Protein AF-A0A0A1WS23-F1 (afdb_monomer_lite)

pLDDT: mean 89.17, std 8.95, range [46.03, 98.56]

Radius of gyration: 32.03 Å; chains: 1; bounding box: 92×45×95 Å

Structure (mmCIF, N/CA/C/O backbone):
data_AF-A0A0A1WS23-F1
#
_entry.id   AF-A0A0A1WS23-F1
#
loop_
_atom_site.group_PDB
_atom_site.id
_atom_site.type_symbol
_atom_site.label_atom_id
_atom_site.label_alt_id
_atom_site.label_comp_id
_atom_site.label_asym_id
_atom_site.label_entity_id
_atom_site.label_seq_id
_atom_site.pdbx_PDB_ins_code
_atom_site.Cartn_x
_atom_site.Cartn_y
_atom_site.Cartn_z
_atom_site.occupancy
_atom_site.B_iso_or_equiv
_atom_site.auth_seq_id
_atom_site.auth_comp_id
_atom_site.auth_asym_id
_atom_site.auth_atom_id
_atom_site.pdbx_PDB_model_num
ATOM 1 N N . GLU A 1 1 ? -70.114 -6.225 76.661 1.00 61.94 1 GLU A N 1
ATOM 2 C CA . GLU A 1 1 ? -70.495 -6.032 75.243 1.00 61.94 1 GLU A CA 1
ATOM 3 C C . GLU A 1 1 ? -69.512 -5.150 74.476 1.00 61.94 1 GLU A C 1
ATOM 5 O O . GLU A 1 1 ? -68.940 -5.655 73.524 1.00 61.94 1 GLU A O 1
ATOM 10 N N . ALA A 1 2 ? -69.201 -3.923 74.918 1.00 67.25 2 ALA A N 1
ATOM 11 C CA . ALA A 1 2 ? -68.289 -2.999 74.213 1.00 67.25 2 ALA A CA 1
ATOM 12 C C . ALA A 1 2 ? -66.934 -3.599 73.757 1.00 67.25 2 ALA A C 1
ATOM 14 O O . ALA A 1 2 ? -66.541 -3.427 72.607 1.00 67.25 2 ALA A O 1
ATOM 15 N N . LYS A 1 3 ? -66.266 -4.377 74.621 1.00 71.62 3 LYS A N 1
ATOM 16 C CA . LYS A 1 3 ? -64.951 -4.989 74.340 1.00 71.62 3 LYS A CA 1
ATOM 17 C C . LYS A 1 3 ? -64.982 -6.020 73.197 1.00 71.62 3 LYS A C 1
ATOM 19 O O . LYS A 1 3 ? -64.049 -6.105 72.411 1.00 71.62 3 LYS A O 1
ATOM 24 N N . ALA A 1 4 ? -66.079 -6.772 73.077 1.00 73.81 4 ALA A N 1
ATOM 25 C CA . ALA A 1 4 ? -66.261 -7.762 72.013 1.00 73.81 4 ALA A CA 1
ATOM 26 C C . ALA A 1 4 ? -66.583 -7.100 70.661 1.00 73.81 4 ALA A C 1
ATOM 28 O O . ALA A 1 4 ? -66.239 -7.626 69.601 1.00 73.81 4 ALA A O 1
ATOM 29 N N . THR A 1 5 ? -67.237 -5.936 70.690 1.00 77.31 5 THR A N 1
ATOM 30 C CA . THR A 1 5 ? -67.540 -5.135 69.499 1.00 77.31 5 THR A CA 1
ATOM 31 C C . THR A 1 5 ? -66.278 -4.482 68.929 1.00 77.31 5 THR A C 1
ATOM 33 O O . THR A 1 5 ? -66.076 -4.500 67.717 1.00 77.31 5 THR A O 1
ATOM 36 N N . GLU A 1 6 ? -65.404 -3.973 69.798 1.00 78.62 6 GLU A N 1
ATOM 37 C CA . GLU A 1 6 ? -64.108 -3.378 69.443 1.00 78.62 6 GLU A CA 1
ATOM 38 C C . GLU A 1 6 ? -63.144 -4.407 68.830 1.00 78.62 6 GLU A C 1
ATOM 40 O O . GLU A 1 6 ? -62.536 -4.163 67.789 1.00 78.62 6 GLU A O 1
ATOM 45 N N . GLU A 1 7 ? -63.076 -5.611 69.400 1.00 81.50 7 GLU A N 1
ATOM 46 C CA . GLU A 1 7 ? -62.242 -6.699 68.880 1.00 81.50 7 GLU A CA 1
ATOM 47 C C . GLU A 1 7 ? -62.706 -7.179 67.492 1.00 81.50 7 GLU A C 1
ATOM 49 O O . GLU A 1 7 ? -61.888 -7.431 66.603 1.00 81.50 7 GLU A O 1
ATOM 54 N N . LYS A 1 8 ? -64.027 -7.228 67.257 1.00 83.00 8 LYS A N 1
ATOM 55 C CA . LYS A 1 8 ? -64.606 -7.493 65.928 1.00 83.00 8 LYS A CA 1
ATOM 56 C C . LYS A 1 8 ? -64.265 -6.398 64.915 1.00 83.00 8 LYS A C 1
ATOM 58 O O . LYS A 1 8 ? -63.999 -6.719 63.756 1.00 83.00 8 LYS A O 1
ATOM 63 N N . LEU A 1 9 ? -64.288 -5.133 65.336 1.00 81.69 9 LEU A N 1
ATOM 64 C CA . LEU A 1 9 ? -63.962 -3.993 64.481 1.00 81.69 9 LEU A CA 1
ATOM 65 C C . LEU A 1 9 ? -62.480 -4.017 64.080 1.00 81.69 9 LEU A C 1
ATOM 67 O O . LEU A 1 9 ? -62.179 -3.931 62.893 1.00 81.69 9 LEU A O 1
ATOM 71 N N . ASN A 1 10 ? -61.576 -4.254 65.034 1.00 81.56 10 ASN A N 1
ATOM 72 C CA . ASN A 1 10 ? -60.137 -4.365 64.780 1.00 81.56 10 ASN A CA 1
ATOM 73 C C . ASN A 1 10 ? -59.799 -5.525 63.838 1.00 81.56 10 ASN A C 1
ATOM 75 O O . ASN A 1 10 ? -59.006 -5.355 62.914 1.00 81.56 10 ASN A O 1
ATOM 79 N N . LYS A 1 11 ? -60.445 -6.688 64.005 1.00 86.75 11 LYS A N 1
ATOM 80 C CA . LYS A 1 11 ? -60.274 -7.824 63.084 1.00 86.75 11 LYS A CA 1
ATOM 81 C C . LYS A 1 11 ? -60.702 -7.480 61.659 1.00 86.75 11 LYS A C 1
ATOM 83 O O . LYS A 1 11 ? -60.009 -7.826 60.710 1.00 86.75 11 LYS A O 1
ATOM 88 N N . ARG A 1 12 ? -61.834 -6.790 61.507 1.00 85.38 12 ARG A N 1
ATOM 89 C CA . ARG A 1 12 ? -62.353 -6.382 60.195 1.00 85.38 12 ARG A CA 1
ATOM 90 C C . ARG A 1 12 ? -61.438 -5.357 59.523 1.00 85.38 12 ARG A C 1
ATOM 92 O O . ARG A 1 12 ? -61.148 -5.492 58.341 1.00 85.38 12 ARG A O 1
ATOM 99 N N . MET A 1 13 ? -60.940 -4.402 60.301 1.00 84.50 13 MET A N 1
ATOM 100 C CA . MET A 1 13 ? -60.006 -3.377 59.841 1.00 84.50 13 MET A CA 1
ATOM 101 C C . MET A 1 13 ? -58.648 -3.980 59.437 1.00 84.50 13 MET A C 1
ATOM 103 O O . MET A 1 13 ? -58.083 -3.573 58.430 1.00 84.50 13 MET A O 1
ATOM 107 N N . SER A 1 14 ? -58.162 -5.004 60.152 1.00 86.88 14 SER A N 1
ATOM 108 C CA . SER A 1 14 ? -56.953 -5.764 59.785 1.00 86.88 14 SER A CA 1
ATOM 109 C C . SER A 1 14 ? -57.107 -6.483 58.442 1.00 86.88 14 SER A C 1
ATOM 111 O O . SER A 1 14 ? -56.237 -6.371 57.587 1.00 86.88 14 SER A O 1
ATOM 113 N N . VAL A 1 15 ? -58.237 -7.167 58.227 1.00 90.75 15 VAL A N 1
ATOM 114 C CA . VAL A 1 15 ? -58.520 -7.875 56.964 1.00 90.75 15 VAL A CA 1
ATOM 115 C C . VAL A 1 15 ? -58.647 -6.897 55.790 1.00 90.75 15 VAL A C 1
ATOM 117 O O . VAL A 1 15 ? -58.172 -7.177 54.692 1.00 90.75 15 VAL A O 1
ATOM 120 N N . GLU A 1 16 ? -59.266 -5.731 56.002 1.00 90.31 16 GLU A N 1
ATOM 121 C CA . GLU A 1 16 ? -59.337 -4.685 54.973 1.00 90.31 16 GLU A CA 1
ATOM 122 C C . GLU A 1 16 ? -57.958 -4.094 54.649 1.00 90.31 16 GLU A C 1
ATOM 124 O O . GLU A 1 16 ? -57.653 -3.881 53.475 1.00 90.31 16 GLU A O 1
ATOM 129 N N . MET A 1 17 ? -57.107 -3.882 55.657 1.00 86.25 17 MET A N 1
ATOM 130 C CA . MET A 1 17 ? -55.734 -3.407 55.465 1.00 86.25 17 MET A CA 1
ATOM 131 C C . MET A 1 17 ? -54.875 -4.407 54.680 1.00 86.25 17 MET A C 1
ATOM 133 O O . MET A 1 17 ? -54.212 -4.002 53.725 1.00 86.25 17 MET A O 1
ATOM 137 N N . GLU A 1 18 ? -54.943 -5.701 55.005 1.00 91.62 18 GLU A N 1
ATOM 138 C CA . GLU A 1 18 ? -54.244 -6.766 54.265 1.00 91.62 18 GLU A CA 1
ATOM 139 C C . GLU A 1 18 ? -54.711 -6.839 52.800 1.00 91.62 18 GLU A C 1
ATOM 141 O O . GLU A 1 18 ? -53.895 -6.917 51.881 1.00 91.62 18 GLU A O 1
ATOM 146 N N . ALA A 1 19 ? -56.021 -6.722 52.551 1.00 90.62 19 ALA A N 1
ATOM 147 C CA . ALA A 1 19 ? -56.574 -6.721 51.195 1.00 90.62 19 ALA A CA 1
ATOM 148 C C . ALA A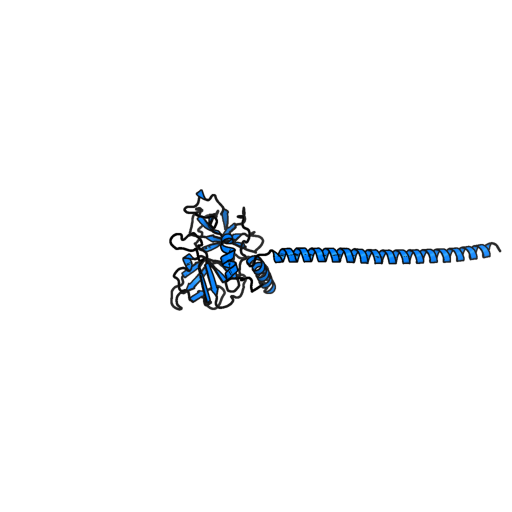 1 19 ? -56.148 -5.486 50.374 1.00 90.62 19 ALA A C 1
ATOM 150 O O . ALA A 1 19 ? -55.962 -5.571 49.153 1.00 90.62 19 ALA A O 1
ATOM 151 N N . ILE A 1 20 ? -55.997 -4.325 51.021 1.00 90.56 20 ILE A N 1
ATOM 152 C CA . ILE A 1 20 ? -55.465 -3.108 50.392 1.00 90.56 20 ILE A CA 1
ATOM 153 C C . ILE A 1 20 ? -53.981 -3.290 50.062 1.00 90.56 20 ILE A C 1
ATOM 155 O O . ILE A 1 20 ? -53.565 -2.932 48.956 1.00 90.56 20 ILE A O 1
ATOM 159 N N . GLU A 1 21 ? -53.205 -3.872 50.976 1.00 91.19 21 GLU A N 1
ATOM 160 C CA . GLU A 1 21 ? -51.775 -4.128 50.801 1.00 91.19 21 GLU A CA 1
ATOM 161 C C . GLU A 1 21 ? -51.506 -5.134 49.671 1.00 91.19 21 GLU A C 1
ATOM 163 O O . GLU A 1 21 ? -50.708 -4.847 48.777 1.00 91.19 21 GLU A O 1
ATOM 168 N N . GLU A 1 22 ? -52.240 -6.251 49.605 1.00 92.88 22 GLU A N 1
ATOM 169 C CA . GLU A 1 22 ? -52.159 -7.200 48.484 1.00 92.88 22 GLU A CA 1
ATOM 170 C C . GLU A 1 22 ? -52.484 -6.539 47.141 1.00 92.88 22 GLU A C 1
ATOM 172 O O . GLU A 1 22 ? -51.786 -6.749 46.141 1.00 92.88 22 GLU A O 1
ATOM 177 N N . ARG A 1 23 ? -53.529 -5.702 47.099 1.00 93.75 23 ARG A N 1
ATOM 178 C CA . ARG A 1 23 ? -53.927 -4.996 45.876 1.00 93.75 23 ARG A CA 1
ATOM 179 C C . ARG A 1 23 ? -52.851 -3.998 45.435 1.00 93.75 23 ARG A C 1
ATOM 181 O O . ARG A 1 23 ? -52.586 -3.886 44.235 1.00 93.75 23 ARG A O 1
ATOM 188 N N . TRP A 1 24 ? -52.215 -3.303 46.378 1.00 89.94 24 TRP A N 1
ATOM 189 C CA . TRP A 1 24 ? -51.096 -2.398 46.104 1.00 89.94 24 TRP A CA 1
ATOM 190 C C . TRP A 1 24 ? -49.854 -3.154 45.619 1.00 89.94 24 TRP A C 1
ATOM 192 O O . TRP A 1 24 ? -49.272 -2.775 44.602 1.00 89.94 24 TRP A O 1
ATOM 202 N N . ASN A 1 25 ? -49.506 -4.266 46.268 1.00 90.00 25 ASN A N 1
ATOM 203 C CA . ASN A 1 25 ? -48.381 -5.122 45.888 1.00 90.00 25 ASN A CA 1
ATOM 204 C C . ASN A 1 25 ? -48.563 -5.718 44.486 1.00 90.00 25 ASN A C 1
ATOM 206 O O . ASN A 1 25 ? -47.633 -5.706 43.674 1.00 90.00 25 ASN A O 1
ATOM 210 N N . LYS A 1 26 ? -49.779 -6.162 44.149 1.00 94.25 26 LYS A N 1
ATOM 211 C CA . LYS A 1 26 ? -50.108 -6.642 42.801 1.00 94.25 26 LYS A CA 1
ATOM 212 C C . LYS A 1 26 ? -49.951 -5.539 41.751 1.00 94.25 26 LYS A C 1
ATOM 214 O O . LYS A 1 26 ? -49.320 -5.763 40.720 1.00 94.25 26 LYS A O 1
ATOM 219 N N . LYS A 1 27 ? -50.452 -4.333 42.034 1.00 93.94 27 LYS A N 1
ATOM 220 C CA . LYS A 1 27 ? -50.346 -3.182 41.125 1.00 93.94 27 LYS A CA 1
ATOM 221 C C . LYS A 1 27 ? -48.892 -2.743 40.915 1.00 93.94 27 LYS A C 1
ATOM 223 O O . LYS A 1 27 ? -48.493 -2.475 39.784 1.00 93.94 27 LYS A O 1
ATOM 228 N N . LEU A 1 28 ? -48.081 -2.731 41.976 1.00 90.06 28 LEU A N 1
ATOM 229 C CA . LEU A 1 28 ? -46.638 -2.469 41.900 1.00 90.06 28 LEU A CA 1
ATOM 230 C C . LEU A 1 28 ? -45.907 -3.521 41.057 1.00 90.06 28 LEU A C 1
ATOM 232 O O . LEU A 1 28 ? -45.058 -3.169 40.235 1.00 90.06 28 LEU A O 1
ATOM 236 N N . SER A 1 29 ? -46.261 -4.798 41.217 1.00 93.12 29 SER A N 1
ATOM 237 C CA . SER A 1 29 ? -45.713 -5.895 40.415 1.00 93.12 29 SER A CA 1
ATOM 238 C C . SER A 1 29 ? -46.027 -5.718 38.925 1.00 93.12 29 SER A C 1
ATOM 240 O O . SER A 1 29 ? -45.106 -5.716 38.103 1.00 93.12 29 SER A O 1
ATOM 242 N N . GLU A 1 30 ? -47.291 -5.463 38.575 1.00 94.62 30 GLU A N 1
ATOM 243 C CA . GLU A 1 30 ? -47.736 -5.228 37.193 1.00 94.62 30 GLU A CA 1
ATOM 244 C C . GLU A 1 30 ? -47.043 -4.010 36.563 1.00 94.62 30 GLU A C 1
ATOM 246 O O . GLU A 1 30 ? -46.525 -4.100 35.446 1.00 94.62 30 GLU A O 1
ATOM 251 N N . MET A 1 31 ? -46.939 -2.900 37.305 1.00 91.00 31 MET A N 1
ATOM 252 C CA . MET A 1 31 ? -46.195 -1.712 36.873 1.00 91.00 31 MET A CA 1
ATOM 253 C C . MET A 1 31 ? -44.716 -2.028 36.619 1.00 91.00 31 MET A C 1
ATOM 255 O O . MET A 1 31 ? -44.153 -1.593 35.612 1.00 91.00 31 MET A O 1
ATOM 259 N N . SER A 1 32 ? -44.084 -2.826 37.487 1.00 89.62 32 SER A N 1
ATOM 260 C CA . SER A 1 32 ? -42.683 -3.224 37.318 1.00 89.62 32 SER A CA 1
ATOM 261 C C . SER A 1 32 ? -42.467 -4.080 36.062 1.00 89.62 32 SER A C 1
ATOM 263 O O . SER A 1 32 ? -41.469 -3.903 35.356 1.00 89.62 32 SER A O 1
ATOM 265 N N . ILE A 1 33 ? -43.412 -4.973 35.745 1.00 92.75 33 ILE A N 1
ATOM 266 C CA . ILE A 1 33 ? -43.370 -5.837 34.559 1.00 92.75 33 ILE A CA 1
ATOM 267 C C . ILE A 1 33 ? -43.546 -4.995 33.295 1.00 92.75 33 ILE A C 1
ATOM 269 O O . ILE A 1 33 ? -42.729 -5.110 32.377 1.00 92.75 33 ILE A O 1
ATOM 273 N N . GLN A 1 34 ? -44.536 -4.097 33.266 1.00 91.75 34 GLN A N 1
ATOM 274 C CA . GLN A 1 34 ? -44.735 -3.166 32.151 1.00 91.75 34 GLN A CA 1
ATOM 275 C C . GLN A 1 34 ? -43.496 -2.303 31.906 1.00 91.75 34 GLN A C 1
ATOM 277 O O . GLN A 1 34 ? -43.064 -2.138 30.763 1.00 91.75 34 GLN A O 1
ATOM 282 N N . GLN A 1 35 ? -42.879 -1.786 32.969 1.00 91.19 35 GLN A N 1
ATOM 283 C CA . GLN A 1 35 ? -41.693 -0.947 32.841 1.00 91.19 35 GLN A CA 1
ATOM 284 C C . GLN A 1 35 ? -40.483 -1.733 32.312 1.00 91.19 35 GLN A C 1
ATOM 286 O O . GLN A 1 35 ? -39.735 -1.211 31.482 1.00 91.19 35 GLN A O 1
ATOM 291 N N . ARG A 1 36 ? -40.305 -3.001 32.718 1.00 88.19 36 ARG A N 1
ATOM 292 C CA . ARG A 1 36 ? -39.275 -3.888 32.142 1.00 88.19 36 ARG A CA 1
ATOM 293 C C . ARG A 1 36 ? -39.535 -4.196 30.670 1.00 88.19 36 ARG A C 1
ATOM 295 O O . ARG A 1 36 ? -38.598 -4.145 29.878 1.00 88.19 36 ARG A O 1
ATOM 302 N N . GLN A 1 37 ? -40.779 -4.492 30.295 1.00 91.12 37 GLN A N 1
ATOM 303 C CA . GLN A 1 37 ? -41.145 -4.761 28.901 1.00 91.12 37 GLN A CA 1
ATOM 304 C C . GLN A 1 37 ? -40.897 -3.541 28.011 1.00 91.12 37 GLN A C 1
ATOM 306 O O . GLN A 1 37 ? -40.290 -3.676 26.950 1.00 91.12 37 GLN A O 1
ATOM 311 N N . ARG A 1 38 ? -41.273 -2.343 28.476 1.00 90.25 38 ARG A N 1
ATOM 312 C CA . ARG A 1 38 ? -41.019 -1.087 27.762 1.00 90.25 38 ARG A CA 1
ATOM 313 C C . ARG A 1 38 ? -39.523 -0.835 27.558 1.00 90.25 38 ARG A C 1
ATOM 315 O O . ARG A 1 38 ? -39.102 -0.617 26.426 1.00 90.25 38 ARG A O 1
ATOM 322 N N . LYS A 1 39 ? -38.710 -0.970 28.615 1.00 88.06 39 LYS A N 1
ATOM 323 C CA . LYS A 1 39 ? -37.242 -0.854 28.512 1.00 88.06 39 LYS A CA 1
ATOM 324 C C . LYS A 1 39 ? -36.639 -1.896 27.566 1.00 88.06 39 LYS A C 1
ATOM 326 O O . LYS A 1 39 ? -35.737 -1.576 26.803 1.00 88.06 39 LYS A O 1
ATOM 331 N N . SER A 1 40 ? -37.131 -3.134 27.595 1.00 87.31 40 SER A N 1
ATOM 332 C CA . SER A 1 40 ? -36.693 -4.192 26.673 1.00 87.31 40 SER A CA 1
ATOM 333 C C . SER A 1 40 ? -37.005 -3.840 25.210 1.00 87.31 40 SER A C 1
ATOM 335 O O . SER A 1 40 ? -36.161 -4.032 24.334 1.00 87.31 40 SER A O 1
ATOM 337 N N . GLY A 1 41 ? -38.184 -3.262 24.948 1.00 88.06 41 GLY A N 1
ATOM 338 C CA . GLY A 1 41 ? -38.568 -2.736 23.636 1.00 88.06 41 GLY A CA 1
ATOM 339 C C . GLY A 1 41 ? -37.627 -1.633 23.146 1.00 88.06 41 GLY A C 1
ATOM 340 O O . GLY A 1 41 ? -37.054 -1.767 22.066 1.00 88.06 41 GLY A O 1
ATOM 341 N N . GLU A 1 42 ? -37.392 -0.613 23.977 1.00 90.62 42 GLU A N 1
ATOM 342 C CA . GLU A 1 42 ? -36.480 0.505 23.677 1.00 90.62 42 GLU A CA 1
ATOM 343 C C . GLU A 1 42 ? -35.044 0.013 23.398 1.00 90.62 42 GLU A C 1
ATOM 345 O O . GLU A 1 42 ? -34.425 0.402 22.407 1.00 90.62 42 GLU A O 1
ATOM 350 N N . VAL A 1 43 ? -34.520 -0.919 24.206 1.00 89.56 43 VAL A N 1
ATOM 351 C CA . VAL A 1 43 ? -33.185 -1.514 23.996 1.00 89.56 43 VAL A CA 1
ATOM 352 C C . VAL A 1 43 ? -33.108 -2.297 22.680 1.00 89.56 43 VAL A C 1
ATOM 354 O O . VAL A 1 43 ? -32.100 -2.225 21.972 1.00 89.56 43 VAL A O 1
ATOM 357 N N . ASN A 1 44 ? -34.150 -3.050 22.324 1.00 89.62 44 ASN A N 1
ATOM 358 C CA . ASN A 1 44 ? -34.183 -3.791 21.063 1.00 89.62 44 ASN A CA 1
ATOM 359 C C . ASN A 1 44 ? -34.249 -2.863 19.845 1.00 89.62 44 ASN A C 1
ATOM 361 O O . ASN A 1 44 ? -33.638 -3.159 18.817 1.00 89.62 44 ASN A O 1
ATOM 365 N N . GLU A 1 45 ? -34.958 -1.743 19.952 1.00 90.62 45 GLU A N 1
ATOM 366 C CA . GLU A 1 45 ? -35.048 -0.743 18.891 1.00 90.62 45 GLU A CA 1
ATOM 367 C C . GLU A 1 45 ? -33.708 -0.028 18.670 1.00 90.62 45 GLU A C 1
ATOM 369 O O . GLU A 1 45 ? -33.235 0.048 17.534 1.00 90.62 45 GLU A O 1
ATOM 374 N N . LEU A 1 46 ? -33.018 0.349 19.751 1.00 85.69 46 LEU A N 1
ATOM 375 C CA . LEU A 1 46 ? -31.652 0.886 19.694 1.00 85.69 46 LEU A CA 1
ATOM 376 C C . LEU A 1 46 ? -30.671 -0.101 19.044 1.00 85.69 46 LEU A C 1
ATOM 378 O O . LEU A 1 46 ? -29.883 0.279 18.178 1.00 85.69 46 LEU A O 1
ATOM 382 N N . ARG A 1 47 ? -30.752 -1.394 19.386 1.00 87.12 47 ARG A N 1
ATOM 383 C CA . ARG A 1 47 ? -29.931 -2.438 18.744 1.00 87.12 47 ARG A CA 1
ATOM 384 C C . ARG A 1 47 ? -30.203 -2.554 17.245 1.00 87.12 47 ARG A C 1
ATOM 386 O O . ARG A 1 47 ? -29.263 -2.739 16.473 1.00 87.12 47 ARG A O 1
ATOM 393 N N . LYS A 1 48 ? -31.466 -2.450 16.816 1.00 86.50 48 LYS A N 1
ATOM 394 C CA . LYS A 1 48 ? -31.828 -2.454 15.388 1.00 86.50 48 LYS A CA 1
ATOM 395 C C . LYS A 1 48 ? -31.254 -1.238 14.663 1.00 86.50 48 LYS A C 1
ATOM 397 O O . LYS A 1 48 ? -30.702 -1.397 13.578 1.00 86.50 48 LYS A O 1
ATOM 402 N N . GLN A 1 49 ? -31.334 -0.052 15.266 1.00 83.50 49 GLN A N 1
ATOM 403 C CA . GLN A 1 49 ? -30.746 1.169 14.707 1.00 83.50 49 GLN A CA 1
ATOM 404 C C . GLN A 1 49 ? -29.220 1.058 14.586 1.00 83.50 49 GLN A C 1
ATOM 406 O O . GLN A 1 49 ? -28.663 1.383 13.539 1.00 83.50 49 GLN A O 1
ATOM 411 N N . GLN A 1 50 ? -28.549 0.518 15.606 1.00 79.69 50 GLN A N 1
ATOM 412 C CA . GLN A 1 50 ? -27.101 0.309 15.595 1.00 79.69 50 GLN A CA 1
ATOM 413 C C . GLN A 1 50 ? -26.657 -0.693 14.519 1.00 79.69 50 GLN A C 1
ATOM 415 O O . GLN A 1 50 ? -25.667 -0.448 13.828 1.00 79.69 50 GLN A O 1
ATOM 420 N N . ARG A 1 51 ? -27.401 -1.796 14.337 1.00 78.44 51 ARG A N 1
ATOM 421 C CA . ARG A 1 51 ? -27.166 -2.753 13.241 1.00 78.44 51 ARG A CA 1
ATOM 422 C C . ARG A 1 51 ? -27.332 -2.083 11.884 1.00 78.44 51 ARG A C 1
ATOM 424 O O . ARG A 1 51 ? -26.391 -2.094 11.109 1.00 78.44 51 ARG A O 1
ATOM 431 N N . LYS A 1 52 ? -28.444 -1.377 11.659 1.00 76.75 52 LYS A N 1
ATOM 432 C CA . LYS A 1 52 ? -28.690 -0.648 10.406 1.00 76.75 52 LYS A CA 1
ATOM 433 C C . LYS A 1 52 ? -27.588 0.373 10.099 1.00 76.75 52 LYS A C 1
ATOM 435 O O . LYS A 1 52 ? -27.154 0.476 8.960 1.00 76.75 52 LYS A O 1
ATOM 440 N N . SER A 1 53 ? -27.107 1.105 11.105 1.00 75.44 53 SER A N 1
ATOM 441 C CA . SER A 1 53 ? -25.981 2.035 10.944 1.00 75.44 53 SER A CA 1
ATOM 442 C C . SER A 1 53 ? -24.677 1.318 10.594 1.00 75.44 53 SER A C 1
ATOM 444 O O . SER A 1 53 ? -23.875 1.854 9.836 1.00 75.44 53 SER A O 1
ATOM 446 N N . SER A 1 54 ? -24.457 0.130 11.153 1.00 72.25 54 SER A N 1
ATOM 447 C CA . SER A 1 54 ? -23.272 -0.686 10.887 1.00 72.25 54 SER A CA 1
ATOM 448 C C . SER A 1 54 ? -23.331 -1.291 9.485 1.00 72.25 54 SER A C 1
ATOM 450 O O . SER A 1 54 ? -22.342 -1.224 8.766 1.00 72.25 54 SER A O 1
ATOM 452 N N . ASP A 1 55 ? -24.496 -1.777 9.057 1.00 70.75 55 ASP A N 1
ATOM 453 C CA . ASP A 1 55 ? -24.725 -2.307 7.710 1.00 70.75 55 ASP A CA 1
ATOM 454 C C . ASP A 1 55 ? -24.501 -1.220 6.644 1.00 70.75 55 ASP A C 1
ATOM 456 O O . ASP A 1 55 ? -23.828 -1.466 5.648 1.00 70.75 55 ASP A O 1
ATOM 460 N N . VAL A 1 56 ? -24.972 0.011 6.890 1.00 74.50 56 VAL A N 1
ATOM 461 C CA . VAL A 1 56 ? -24.710 1.174 6.016 1.00 74.50 56 VAL A CA 1
ATOM 462 C C . VAL A 1 56 ? -23.227 1.566 6.014 1.00 74.50 56 VAL A C 1
ATOM 464 O O . VAL A 1 56 ? -22.673 1.925 4.977 1.00 74.50 56 VAL A O 1
ATOM 467 N N . ALA A 1 57 ? -22.555 1.501 7.166 1.00 70.31 57 ALA A N 1
ATOM 468 C CA . ALA A 1 57 ? -21.121 1.766 7.236 1.00 70.31 57 ALA A CA 1
ATOM 469 C C . ALA A 1 57 ? -20.306 0.702 6.482 1.00 70.31 57 ALA A C 1
ATOM 471 O O . ALA A 1 57 ? -19.297 1.039 5.874 1.00 70.31 57 ALA A O 1
ATOM 472 N N . ILE A 1 58 ? -20.747 -0.560 6.490 1.00 71.12 58 ILE A N 1
ATOM 473 C CA . ILE A 1 58 ? -20.128 -1.659 5.739 1.00 71.12 58 ILE A CA 1
ATOM 474 C C . ILE A 1 58 ? -20.397 -1.509 4.237 1.00 71.12 58 ILE A C 1
ATOM 476 O O . ILE A 1 58 ? -19.466 -1.649 3.453 1.00 71.12 58 ILE A O 1
ATOM 480 N N . SER A 1 59 ? -21.620 -1.158 3.823 1.00 72.69 59 SER A N 1
ATOM 481 C CA . SER A 1 59 ? -21.960 -0.997 2.400 1.00 72.69 59 SER A CA 1
ATOM 482 C C . SER A 1 59 ? -21.195 0.131 1.705 1.00 72.69 59 SER A C 1
ATOM 484 O O . SER A 1 59 ? -21.084 0.133 0.484 1.00 72.69 59 SER A O 1
ATOM 486 N N . ASN A 1 60 ? -20.683 1.097 2.472 1.00 83.19 60 ASN A N 1
ATOM 487 C CA . ASN A 1 60 ? -19.917 2.229 1.951 1.00 83.19 60 ASN A CA 1
ATOM 488 C C . ASN A 1 60 ? -18.401 1.987 1.938 1.00 83.19 60 ASN A C 1
ATOM 490 O O . ASN A 1 60 ? -17.667 2.840 1.438 1.00 83.19 60 ASN A O 1
ATOM 494 N N . LYS A 1 61 ? -17.926 0.866 2.496 1.00 90.25 61 LYS A N 1
ATOM 495 C CA . LYS A 1 61 ? -16.498 0.554 2.515 1.00 90.25 61 LYS A CA 1
ATOM 496 C C . LYS A 1 61 ? -16.003 0.147 1.139 1.00 90.25 61 LYS A C 1
ATOM 498 O O . LYS A 1 61 ? -16.667 -0.580 0.400 1.00 90.25 61 LYS A O 1
ATOM 503 N N . ARG A 1 62 ? -14.793 0.589 0.820 1.00 93.44 62 ARG A N 1
ATOM 504 C CA . ARG A 1 62 ? -14.081 0.169 -0.388 1.00 93.44 62 ARG A CA 1
ATOM 505 C C . ARG A 1 62 ? -13.540 -1.259 -0.227 1.00 93.44 62 ARG A C 1
ATOM 507 O O . ARG A 1 62 ? -13.304 -1.678 0.910 1.00 93.44 62 ARG A O 1
ATOM 514 N N . PRO A 1 63 ? -13.257 -1.988 -1.323 1.00 95.50 63 PRO A N 1
ATOM 515 C CA . PRO A 1 63 ? -12.652 -3.319 -1.246 1.00 95.50 63 PRO A CA 1
ATOM 516 C C . PRO A 1 63 ? -11.398 -3.381 -0.363 1.00 95.50 63 PRO A C 1
ATOM 518 O O . PRO A 1 63 ? -11.292 -4.275 0.472 1.00 95.50 63 PRO A O 1
ATOM 521 N N . ALA A 1 64 ? -10.500 -2.390 -0.447 1.00 95.69 64 ALA A N 1
ATOM 522 C CA . ALA A 1 64 ? -9.300 -2.353 0.392 1.00 95.69 64 ALA A CA 1
ATOM 523 C C . ALA A 1 64 ? -9.602 -2.233 1.900 1.00 95.69 64 ALA A C 1
ATOM 525 O O . ALA A 1 64 ? -8.846 -2.729 2.736 1.00 95.69 64 ALA A O 1
ATOM 526 N N . GLU A 1 65 ? -10.709 -1.586 2.275 1.00 94.56 65 GLU A N 1
ATOM 527 C CA . GLU A 1 65 ? -11.117 -1.429 3.676 1.00 94.56 65 GLU A CA 1
ATOM 528 C C . GLU A 1 65 ? -11.728 -2.721 4.220 1.00 94.56 65 GLU A C 1
ATOM 530 O O . GLU A 1 65 ? -11.421 -3.123 5.344 1.00 94.56 65 GLU A O 1
ATOM 535 N N . LEU A 1 66 ? -12.545 -3.398 3.407 1.00 93.75 66 LEU A N 1
ATOM 536 C CA . LEU A 1 66 ? -13.098 -4.715 3.728 1.00 93.75 66 LEU A CA 1
ATOM 537 C C . LEU A 1 66 ? -11.982 -5.756 3.884 1.00 93.75 66 LEU A C 1
ATOM 539 O O . LEU A 1 66 ? -11.956 -6.484 4.878 1.00 93.75 66 LEU A O 1
ATOM 543 N N . ALA A 1 67 ? -11.019 -5.762 2.961 1.00 94.75 67 ALA A N 1
ATOM 544 C CA . ALA A 1 67 ? -9.846 -6.625 3.031 1.00 94.75 67 ALA A CA 1
ATOM 545 C C . ALA A 1 67 ? -9.011 -6.352 4.285 1.00 94.75 67 ALA A C 1
ATOM 547 O O . ALA A 1 67 ? -8.666 -7.270 5.024 1.00 94.75 67 ALA A O 1
ATOM 548 N N . CYS A 1 68 ? -8.754 -5.080 4.591 1.00 93.81 68 CYS A N 1
ATOM 549 C CA . CYS A 1 68 ? -8.041 -4.672 5.797 1.00 93.81 68 CYS A CA 1
ATOM 550 C C . CYS A 1 68 ? -8.727 -5.166 7.088 1.00 93.81 68 CYS A C 1
ATOM 552 O O . CYS A 1 68 ? -8.045 -5.566 8.040 1.00 93.81 68 CYS A O 1
ATOM 554 N N . ASP A 1 69 ? -10.062 -5.168 7.147 1.00 92.19 69 ASP A N 1
ATOM 555 C CA . ASP A 1 69 ? -10.815 -5.722 8.277 1.00 92.19 69 ASP A CA 1
ATOM 556 C C . ASP A 1 69 ? -10.714 -7.252 8.351 1.00 92.19 69 ASP A C 1
ATOM 558 O O . ASP A 1 69 ? -10.492 -7.798 9.438 1.00 92.19 69 ASP A O 1
ATOM 562 N N . ALA A 1 70 ? -10.823 -7.942 7.212 1.00 92.31 70 ALA A N 1
ATOM 563 C CA . ALA A 1 70 ? -10.672 -9.394 7.121 1.00 92.31 70 ALA A CA 1
ATOM 564 C C . ALA A 1 70 ? -9.268 -9.848 7.552 1.00 92.31 70 ALA A C 1
ATOM 566 O O . ALA A 1 70 ? -9.136 -10.704 8.426 1.00 92.31 70 ALA A O 1
ATOM 567 N N . ILE A 1 71 ? -8.229 -9.195 7.032 1.00 91.56 71 ILE A N 1
ATOM 568 C CA . ILE A 1 71 ? -6.826 -9.385 7.413 1.00 91.56 71 ILE A CA 1
ATOM 569 C C . ILE A 1 71 ? -6.630 -9.147 8.913 1.00 91.56 71 ILE A C 1
ATOM 571 O O . ILE A 1 71 ? -6.019 -9.958 9.606 1.00 91.56 71 ILE A O 1
ATOM 575 N N . SER A 1 72 ? -7.182 -8.051 9.447 1.00 90.38 72 SER A N 1
ATOM 576 C CA . SER A 1 72 ? -7.072 -7.741 10.880 1.00 90.38 72 SER A CA 1
ATOM 577 C C . SER A 1 72 ? -7.698 -8.839 11.744 1.00 90.38 72 SER A C 1
ATOM 579 O O . SER A 1 72 ? -7.197 -9.141 12.827 1.00 90.38 72 SER A O 1
ATOM 581 N N . LYS A 1 73 ? -8.806 -9.431 11.286 1.00 90.44 73 LYS A N 1
ATOM 582 C CA . LYS A 1 73 ? -9.456 -10.558 11.957 1.00 90.44 73 LYS A CA 1
ATOM 583 C C . LYS A 1 73 ? -8.595 -11.821 11.882 1.00 90.44 73 LYS A C 1
ATOM 585 O O . LYS A 1 73 ? -8.446 -12.473 12.911 1.00 90.44 73 LYS A O 1
ATOM 590 N N . ASP A 1 74 ? -8.014 -12.116 10.722 1.00 90.44 74 ASP A N 1
ATOM 591 C CA . ASP A 1 74 ? -7.161 -13.290 10.496 1.00 90.44 74 ASP A CA 1
ATOM 592 C C . ASP A 1 74 ? -5.886 -13.265 11.358 1.00 90.44 74 ASP A C 1
ATOM 594 O O . ASP A 1 74 ? -5.552 -14.239 12.038 1.00 90.44 74 ASP A O 1
ATOM 598 N N . LEU A 1 75 ? -5.223 -12.104 11.430 1.00 89.38 75 LEU A N 1
ATOM 599 C CA . LEU A 1 75 ? -4.067 -11.894 12.307 1.00 89.38 75 LEU A CA 1
ATOM 600 C C . LEU A 1 75 ? -4.434 -12.134 13.777 1.00 89.38 75 LEU A C 1
ATOM 602 O O . LEU A 1 75 ? -3.714 -12.829 14.492 1.00 89.38 75 LEU A O 1
ATOM 606 N N . ARG A 1 76 ? -5.589 -11.627 14.231 1.00 88.88 76 ARG A N 1
ATOM 607 C CA . ARG A 1 76 ? -6.065 -11.844 15.607 1.00 88.88 76 ARG A CA 1
ATOM 608 C C . ARG A 1 76 ? -6.376 -13.310 15.893 1.00 88.88 76 ARG A C 1
ATOM 610 O O . ARG A 1 76 ? -5.987 -13.796 16.950 1.00 88.88 76 ARG A O 1
ATOM 617 N N . SER A 1 77 ? -7.057 -14.014 14.985 1.00 89.62 77 SER A N 1
ATOM 618 C CA . SER A 1 77 ? -7.343 -15.446 15.166 1.00 89.62 77 SER A CA 1
ATOM 619 C C . SER A 1 77 ? -6.082 -16.303 15.165 1.00 89.62 77 SER A C 1
ATOM 621 O O . SER A 1 77 ? -6.064 -17.344 15.814 1.00 89.62 77 SER A O 1
ATOM 623 N N . SER A 1 78 ? -5.025 -15.837 14.504 1.00 86.62 78 SER A N 1
ATOM 624 C CA . SER A 1 78 ? -3.718 -16.497 14.457 1.00 86.62 78 SER A CA 1
ATOM 625 C C . SER A 1 78 ? -2.799 -16.130 15.633 1.00 86.62 78 SER A C 1
ATOM 627 O O . SER A 1 78 ? -1.635 -16.517 15.643 1.00 86.62 78 SER A O 1
ATOM 629 N N . GLY A 1 79 ? -3.280 -15.367 16.625 1.00 87.00 79 GLY A N 1
ATOM 630 C CA . GLY A 1 79 ? -2.476 -14.941 17.779 1.00 87.00 79 GLY A CA 1
ATOM 631 C C . GLY A 1 79 ? -1.496 -13.794 17.492 1.00 87.00 79 GLY A C 1
ATOM 632 O O . GLY A 1 79 ? -0.711 -13.428 18.360 1.00 87.00 79 GLY A O 1
ATOM 633 N N . LEU A 1 80 ? -1.567 -13.173 16.311 1.00 84.38 80 LEU A N 1
ATOM 634 C CA . LEU A 1 80 ? -0.726 -12.052 15.872 1.00 84.38 80 LEU A CA 1
ATOM 635 C C . LEU A 1 80 ? -1.405 -10.696 16.138 1.00 84.38 80 LEU A C 1
ATOM 637 O O . LEU A 1 80 ? -1.381 -9.796 15.302 1.00 84.38 80 LEU A O 1
ATOM 641 N N . ALA A 1 81 ? -2.065 -10.548 17.290 1.00 75.56 81 ALA A N 1
ATOM 642 C CA . ALA A 1 81 ? -2.807 -9.329 17.622 1.00 75.56 81 ALA A CA 1
ATOM 643 C C . ALA A 1 81 ? -1.894 -8.140 17.988 1.00 75.56 81 ALA A C 1
ATOM 645 O O . ALA A 1 81 ? -2.247 -6.998 17.697 1.00 75.56 81 ALA A O 1
ATOM 646 N N . ASP A 1 82 ? -0.720 -8.422 18.562 1.00 75.00 82 ASP A N 1
ATOM 647 C CA . ASP A 1 82 ? 0.223 -7.432 19.099 1.00 75.00 82 ASP A CA 1
ATOM 648 C C . ASP A 1 82 ? 1.538 -7.428 18.308 1.00 75.00 82 ASP A C 1
ATOM 650 O O . ASP A 1 82 ? 2.621 -7.741 18.806 1.00 75.00 82 ASP A O 1
ATOM 654 N N . ILE A 1 83 ? 1.456 -7.113 17.019 1.00 73.75 83 ILE A N 1
ATOM 655 C CA . ILE A 1 83 ? 2.644 -6.939 16.182 1.00 73.75 83 ILE A CA 1
ATOM 656 C C . ILE A 1 83 ? 3.321 -5.627 16.586 1.00 73.75 83 ILE A C 1
ATOM 658 O O . ILE A 1 83 ? 2.699 -4.588 16.512 1.00 73.75 83 ILE A O 1
ATOM 662 N N . THR A 1 84 ? 4.578 -5.628 17.022 1.00 68.50 84 THR A N 1
ATOM 663 C CA . THR A 1 84 ? 5.259 -4.401 17.502 1.00 68.50 84 THR A CA 1
ATOM 664 C C . THR A 1 84 ? 6.378 -3.915 16.577 1.00 68.50 84 THR A C 1
ATOM 666 O O . THR A 1 84 ? 7.000 -2.886 16.837 1.00 68.50 84 THR A O 1
ATOM 669 N N . GLY A 1 85 ? 6.638 -4.639 15.483 1.00 75.38 85 GLY A N 1
ATOM 670 C CA . GLY A 1 85 ? 7.686 -4.333 14.508 1.00 75.38 85 GLY A CA 1
ATOM 671 C C . GLY A 1 85 ? 7.164 -3.658 13.240 1.00 75.38 85 GLY A C 1
ATOM 672 O O . GLY A 1 85 ? 5.987 -3.766 12.903 1.00 75.38 85 GLY A O 1
ATOM 673 N N . ASN A 1 86 ? 8.064 -3.002 12.503 1.00 81.56 86 ASN A N 1
ATOM 674 C CA . ASN A 1 86 ? 7.747 -2.474 11.176 1.00 81.56 86 ASN A CA 1
ATOM 675 C C . ASN A 1 86 ? 7.404 -3.604 10.193 1.00 81.56 86 ASN A C 1
ATOM 677 O O . ASN A 1 86 ? 8.055 -4.654 10.243 1.00 81.56 86 ASN A O 1
ATOM 681 N N . PRO A 1 87 ? 6.460 -3.384 9.263 1.00 88.88 87 PRO A N 1
ATOM 682 C CA . PRO A 1 87 ? 6.177 -4.359 8.224 1.00 88.88 87 PRO A CA 1
ATOM 683 C C . PRO A 1 87 ? 7.417 -4.596 7.360 1.00 88.88 87 PRO A C 1
ATOM 685 O O . PRO A 1 87 ? 8.160 -3.662 7.032 1.00 88.88 87 PRO A O 1
ATOM 688 N N . TYR A 1 88 ? 7.637 -5.855 6.987 1.00 92.19 88 TYR A N 1
ATOM 689 C CA . TYR A 1 88 ? 8.731 -6.215 6.098 1.00 92.19 88 TYR A CA 1
ATOM 690 C C . TYR A 1 88 ? 8.548 -5.597 4.713 1.00 92.19 88 TYR A C 1
ATOM 692 O O . TYR A 1 88 ? 7.435 -5.563 4.190 1.00 92.19 88 TYR A O 1
ATOM 700 N N . TYR A 1 89 ? 9.647 -5.132 4.115 1.00 94.56 89 TYR A N 1
ATOM 701 C CA . TYR A 1 89 ? 9.568 -4.327 2.900 1.00 94.56 89 TYR A CA 1
ATOM 702 C C . TYR A 1 89 ? 10.563 -4.676 1.790 1.00 94.56 89 TYR A C 1
ATOM 704 O O . TYR A 1 89 ? 10.553 -3.982 0.784 1.00 94.56 89 TYR A O 1
ATOM 712 N N . SER A 1 90 ? 11.433 -5.686 1.922 1.00 95.75 90 SER A N 1
ATOM 713 C CA . SER A 1 90 ? 12.549 -5.896 0.975 1.00 95.75 90 SER A CA 1
ATOM 714 C C . SER A 1 90 ? 12.511 -7.261 0.280 1.00 95.75 90 SER A C 1
ATOM 716 O O . SER A 1 90 ? 12.942 -8.266 0.813 1.00 95.75 90 SER A O 1
ATOM 718 N N . PHE A 1 91 ? 12.017 -7.353 -0.943 1.00 96.25 91 PHE A N 1
ATOM 719 C CA . PHE A 1 91 ? 11.746 -8.648 -1.574 1.00 96.25 91 PHE A CA 1
ATOM 720 C C . PHE A 1 91 ? 12.828 -9.004 -2.599 1.00 96.25 91 PHE A C 1
ATOM 722 O O . PHE A 1 91 ? 13.240 -8.155 -3.387 1.00 96.25 91 PHE A O 1
ATOM 729 N N . TRP A 1 92 ? 13.308 -10.251 -2.581 1.00 95.69 92 TRP A N 1
ATOM 730 C CA . TRP A 1 92 ? 14.412 -10.707 -3.434 1.00 95.69 92 TRP A CA 1
ATOM 731 C C . TRP A 1 92 ? 13.851 -11.473 -4.629 1.00 95.69 92 TRP A C 1
ATOM 733 O O . TRP A 1 92 ? 13.419 -12.613 -4.488 1.00 95.69 92 TRP A O 1
ATOM 743 N N . PHE A 1 93 ? 13.848 -10.846 -5.797 1.00 95.81 93 PHE A N 1
ATOM 744 C CA . PHE A 1 93 ? 13.267 -11.373 -7.026 1.00 95.81 93 PHE A CA 1
ATOM 745 C C . PHE A 1 93 ? 14.311 -12.047 -7.911 1.00 95.81 93 PHE A C 1
ATOM 747 O O . PHE A 1 93 ? 15.384 -11.491 -8.146 1.00 95.81 93 PHE A O 1
ATOM 754 N N . TYR A 1 94 ? 13.974 -13.205 -8.474 1.00 94.94 94 TYR A N 1
ATOM 755 C CA . TYR A 1 94 ? 14.871 -13.973 -9.335 1.00 94.94 94 TYR A CA 1
ATOM 756 C C . TYR A 1 94 ? 14.261 -14.153 -10.724 1.00 94.94 94 TYR A C 1
ATOM 758 O O . TYR A 1 94 ? 13.070 -14.427 -10.875 1.00 94.94 94 TYR A O 1
ATOM 766 N N . LYS A 1 95 ? 15.090 -13.985 -11.761 1.00 92.19 95 LYS A N 1
ATOM 767 C CA . LYS A 1 95 ? 14.698 -14.197 -13.170 1.00 92.19 95 LYS A CA 1
ATOM 768 C C . LYS A 1 95 ? 14.854 -15.655 -13.606 1.00 92.19 95 LYS A C 1
ATOM 770 O O . LYS A 1 95 ? 14.183 -16.106 -14.522 1.00 92.19 95 LYS A O 1
ATOM 775 N N . THR A 1 96 ? 15.773 -16.373 -12.969 1.00 86.00 96 THR A N 1
ATOM 776 C CA . THR A 1 96 ? 16.061 -17.794 -13.182 1.00 86.00 96 THR A CA 1
ATOM 777 C C . THR A 1 96 ? 16.496 -18.401 -11.849 1.00 86.00 96 THR A C 1
ATOM 779 O O . THR A 1 96 ? 17.045 -17.682 -11.015 1.00 86.00 96 THR A O 1
ATOM 782 N N . HIS A 1 97 ? 16.324 -19.713 -11.663 1.00 74.62 97 HIS A N 1
ATOM 783 C CA . HIS A 1 97 ? 16.680 -20.400 -10.408 1.00 74.62 97 HIS A CA 1
ATOM 784 C C . HIS A 1 97 ? 18.164 -20.264 -10.009 1.00 74.62 97 HIS A C 1
ATOM 786 O O . HIS A 1 97 ? 18.501 -20.379 -8.837 1.00 74.62 97 HIS A O 1
ATOM 792 N N . ASN A 1 98 ? 19.053 -19.998 -10.975 1.00 73.31 98 ASN A N 1
ATOM 793 C CA . ASN A 1 98 ? 20.499 -19.849 -10.756 1.00 73.31 98 ASN A CA 1
ATOM 794 C C . ASN A 1 98 ? 20.997 -18.404 -10.970 1.00 73.31 98 ASN A C 1
ATOM 796 O O . ASN A 1 98 ? 22.204 -18.162 -10.999 1.00 73.31 98 ASN A O 1
ATOM 800 N N . GLY A 1 99 ? 20.091 -17.450 -11.202 1.00 77.31 99 GLY A N 1
ATOM 801 C CA . GLY A 1 99 ? 20.425 -16.046 -11.424 1.00 77.31 99 GLY A CA 1
ATOM 802 C C . GLY A 1 99 ? 20.648 -15.284 -10.118 1.00 77.31 99 GLY A C 1
ATOM 803 O O . GLY A 1 99 ? 20.136 -15.657 -9.067 1.00 77.31 99 GLY A O 1
ATOM 804 N N . GLY A 1 100 ? 21.392 -14.178 -10.183 1.00 86.69 100 GLY A N 1
ATOM 805 C CA . GLY A 1 100 ? 21.488 -13.252 -9.053 1.00 86.69 100 GLY A CA 1
ATOM 806 C C . GLY A 1 100 ? 20.141 -12.565 -8.770 1.00 86.69 100 GLY A C 1
ATOM 807 O O . GLY A 1 100 ? 19.420 -12.247 -9.724 1.00 86.69 100 GLY A O 1
ATOM 808 N N . PRO A 1 101 ? 19.796 -12.308 -7.495 1.00 92.25 101 PRO A N 1
ATOM 809 C CA . PRO A 1 101 ? 18.550 -11.640 -7.147 1.00 92.25 101 PRO A CA 1
ATOM 810 C C . PRO A 1 101 ? 18.587 -10.145 -7.474 1.00 92.25 101 PRO A C 1
ATOM 812 O O . PRO A 1 101 ? 19.615 -9.481 -7.327 1.00 92.25 101 PRO A O 1
ATOM 815 N N . GLN A 1 102 ? 17.428 -9.593 -7.824 1.00 93.94 102 GLN A N 1
ATOM 816 C CA . GLN A 1 102 ? 17.150 -8.163 -7.773 1.00 93.94 102 GLN A CA 1
ATOM 817 C C . GLN A 1 102 ? 16.283 -7.871 -6.552 1.00 93.94 102 GLN A C 1
ATOM 819 O O . GLN A 1 102 ? 15.248 -8.499 -6.351 1.00 93.94 102 GLN A O 1
ATOM 824 N N . ILE A 1 103 ? 16.681 -6.896 -5.742 1.00 95.12 103 ILE A N 1
ATOM 825 C CA . ILE A 1 103 ? 15.871 -6.470 -4.602 1.00 95.12 103 ILE A CA 1
ATOM 826 C C . ILE A 1 103 ? 14.877 -5.411 -5.078 1.00 95.12 103 ILE A C 1
ATOM 828 O O . ILE A 1 103 ? 15.287 -4.371 -5.593 1.00 95.12 103 ILE A O 1
ATOM 832 N N . CYS A 1 104 ? 13.587 -5.659 -4.864 1.00 96.31 104 CYS A N 1
ATOM 833 C CA . CYS A 1 104 ? 12.541 -4.648 -4.986 1.00 96.31 104 CYS A CA 1
ATOM 834 C C . CYS A 1 104 ? 11.950 -4.393 -3.605 1.00 96.31 104 CYS A C 1
ATOM 836 O O . CYS A 1 104 ? 11.473 -5.316 -2.941 1.00 96.31 104 CYS A O 1
ATOM 838 N N . ASN A 1 105 ? 11.961 -3.135 -3.172 1.00 97.38 105 ASN A N 1
ATOM 839 C CA . ASN A 1 105 ? 11.240 -2.767 -1.963 1.00 97.38 105 ASN A CA 1
ATOM 840 C C . ASN A 1 105 ? 9.735 -2.631 -2.244 1.00 97.38 105 ASN A C 1
ATOM 842 O O . ASN A 1 105 ? 9.328 -2.311 -3.364 1.00 97.38 105 ASN A O 1
ATOM 846 N N . GLY A 1 106 ? 8.908 -2.882 -1.238 1.00 96.69 106 GLY A N 1
ATOM 847 C CA . GLY A 1 106 ? 7.457 -2.827 -1.353 1.00 96.69 106 GLY A CA 1
ATOM 848 C C . GLY A 1 106 ? 6.768 -3.166 -0.039 1.00 96.69 106 GLY A C 1
ATOM 849 O O . GLY A 1 106 ? 7.372 -3.069 1.025 1.00 96.69 106 GLY A O 1
ATOM 850 N N . ALA A 1 107 ? 5.518 -3.600 -0.107 1.00 96.81 107 ALA A N 1
ATOM 851 C CA . ALA A 1 107 ? 4.760 -4.067 1.044 1.00 96.81 107 ALA A CA 1
ATOM 852 C C . ALA A 1 107 ? 3.903 -5.276 0.665 1.00 96.81 107 ALA A C 1
ATOM 854 O O . ALA A 1 107 ? 3.312 -5.316 -0.414 1.00 96.81 107 ALA A O 1
ATOM 855 N N . LEU A 1 108 ? 3.799 -6.245 1.573 1.00 96.50 108 LEU A N 1
ATOM 856 C CA . LEU A 1 108 ? 2.758 -7.261 1.486 1.00 96.50 108 LEU A CA 1
ATOM 857 C C . LEU A 1 108 ? 1.415 -6.578 1.783 1.00 96.50 108 LEU A C 1
ATOM 859 O O . LEU A 1 108 ? 1.305 -5.869 2.781 1.00 96.50 108 LEU A O 1
ATOM 863 N N . ILE A 1 109 ? 0.416 -6.758 0.926 1.00 97.19 109 ILE A N 1
ATOM 864 C CA . ILE A 1 109 ? -0.919 -6.154 1.098 1.00 97.19 109 ILE A CA 1
ATOM 865 C C . ILE A 1 109 ? -2.023 -7.210 1.228 1.00 97.19 109 ILE A C 1
ATOM 867 O O . ILE A 1 109 ? -3.090 -6.902 1.740 1.00 97.19 109 ILE A O 1
ATOM 871 N N . ASP A 1 110 ? -1.738 -8.459 0.846 1.00 96.06 110 ASP A N 1
ATOM 872 C CA . ASP A 1 110 ? -2.562 -9.654 1.076 1.00 96.06 110 ASP A CA 1
ATOM 873 C C . ASP A 1 110 ? -1.656 -10.913 1.060 1.00 96.06 110 ASP A C 1
ATOM 875 O O . ASP A 1 110 ? -0.478 -10.808 0.719 1.00 96.06 110 ASP A O 1
ATOM 879 N N . LYS A 1 111 ? -2.159 -12.114 1.393 1.00 94.44 111 LYS A N 1
ATOM 880 C CA . LYS A 1 111 ? -1.413 -13.396 1.420 1.00 94.44 111 LYS A CA 1
ATOM 881 C C . LYS A 1 111 ? -0.665 -13.713 0.127 1.00 94.44 111 LYS A C 1
ATOM 883 O O . LYS A 1 111 ? 0.343 -14.413 0.171 1.00 94.44 111 LYS A O 1
ATOM 888 N N . ARG A 1 112 ? -1.141 -13.216 -1.016 1.00 96.56 112 ARG A N 1
ATOM 889 C CA . ARG A 1 112 ? -0.528 -13.462 -2.333 1.00 96.56 112 ARG A CA 1
ATOM 890 C C . ARG A 1 112 ? -0.089 -12.206 -3.055 1.00 96.56 112 ARG A C 1
ATOM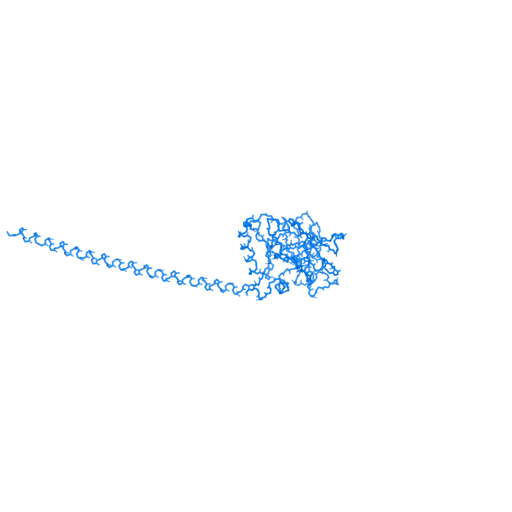 892 O O . ARG A 1 112 ? 0.326 -12.310 -4.200 1.00 96.56 112 ARG A O 1
ATOM 899 N N . PHE A 1 113 ? -0.186 -11.033 -2.440 1.00 98.19 113 PHE A N 1
ATOM 900 C CA . PHE A 1 113 ? 0.014 -9.785 -3.166 1.00 98.19 113 PHE A CA 1
ATOM 901 C C . PHE A 1 113 ? 1.060 -8.907 -2.502 1.00 98.19 113 PHE A C 1
ATOM 903 O O . PHE A 1 113 ? 0.884 -8.428 -1.380 1.00 98.19 113 PHE A O 1
ATOM 910 N N . VAL A 1 114 ? 2.144 -8.673 -3.241 1.00 98.06 114 VAL A N 1
ATOM 911 C CA . VAL A 1 114 ? 3.168 -7.683 -2.909 1.00 98.06 114 VAL A CA 1
ATOM 912 C C . VAL A 1 114 ? 2.951 -6.461 -3.790 1.00 98.06 114 VAL A C 1
ATOM 914 O O . VAL A 1 114 ? 3.004 -6.555 -5.014 1.00 98.06 114 VAL A O 1
ATOM 917 N N . LEU A 1 115 ? 2.735 -5.309 -3.166 1.00 98.56 115 LEU A N 1
ATOM 918 C CA . LEU A 1 115 ? 2.718 -4.014 -3.832 1.00 98.56 115 LEU A CA 1
ATOM 919 C C . LEU A 1 115 ? 4.129 -3.436 -3.843 1.00 98.56 115 LEU A C 1
ATOM 921 O O . LEU A 1 115 ? 4.786 -3.332 -2.811 1.00 98.56 115 LEU A O 1
ATOM 925 N N . THR A 1 116 ? 4.600 -3.061 -5.022 1.00 97.62 116 THR A N 1
ATOM 926 C CA . THR A 1 116 ? 5.920 -2.474 -5.255 1.00 97.62 116 THR A CA 1
ATOM 927 C C . THR A 1 116 ? 5.797 -1.375 -6.316 1.00 97.62 116 THR A C 1
ATOM 929 O O . THR A 1 116 ? 4.721 -0.814 -6.518 1.00 97.62 116 THR A O 1
ATOM 932 N N . TYR A 1 117 ? 6.890 -1.025 -6.979 1.00 96.31 117 TYR A N 1
ATOM 933 C CA . TYR A 1 117 ? 6.958 0.010 -7.998 1.00 96.31 117 TYR A CA 1
ATOM 934 C C . TYR A 1 117 ? 7.176 -0.601 -9.387 1.00 96.31 117 TYR A C 1
ATOM 936 O O . TYR A 1 117 ? 7.958 -1.542 -9.550 1.00 96.31 117 TYR A O 1
ATOM 944 N N . SER A 1 118 ? 6.490 -0.056 -10.394 1.00 96.31 118 SER A N 1
ATOM 945 C CA . SER A 1 118 ? 6.537 -0.521 -11.787 1.00 96.31 118 SER A CA 1
ATOM 946 C C . SER A 1 118 ? 7.950 -0.601 -12.353 1.00 96.31 118 SER A C 1
ATOM 948 O O . SER A 1 118 ? 8.279 -1.576 -13.017 1.00 96.31 118 SER A O 1
ATOM 950 N N . ASP A 1 119 ? 8.803 0.379 -12.056 1.00 94.25 119 ASP A N 1
ATOM 951 C CA . ASP A 1 119 ? 10.192 0.443 -12.524 1.00 94.25 119 ASP A CA 1
ATOM 952 C C . ASP A 1 119 ? 11.014 -0.774 -12.064 1.00 94.25 119 ASP A C 1
ATOM 954 O O . ASP A 1 119 ? 11.887 -1.240 -12.792 1.00 94.25 119 ASP A O 1
ATOM 958 N N . CYS A 1 120 ? 10.680 -1.385 -10.917 1.00 95.25 120 CYS A N 1
ATOM 959 C CA . CYS A 1 120 ? 11.330 -2.632 -10.514 1.00 95.25 120 CYS A CA 1
ATOM 960 C C . CYS A 1 120 ? 10.921 -3.822 -11.379 1.00 95.25 120 CYS A C 1
ATOM 962 O O . CYS A 1 120 ? 11.703 -4.750 -11.565 1.00 95.25 120 CYS A O 1
ATOM 964 N N . LEU A 1 121 ? 9.681 -3.826 -11.859 1.00 94.88 121 LEU A N 1
ATOM 965 C CA . LEU A 1 121 ? 9.043 -4.951 -12.539 1.00 94.88 121 LEU A CA 1
ATOM 966 C C . LEU A 1 121 ? 9.192 -4.863 -14.062 1.00 94.88 121 LEU A C 1
ATOM 968 O O . LEU A 1 121 ? 9.217 -5.880 -14.754 1.00 94.88 121 LEU A O 1
ATOM 972 N N . PHE A 1 122 ? 9.304 -3.650 -14.597 1.00 89.56 122 PHE A N 1
ATOM 973 C CA . PHE A 1 122 ? 9.301 -3.385 -16.025 1.00 89.56 122 PHE A CA 1
ATOM 974 C C . PHE A 1 122 ? 10.437 -4.117 -16.749 1.00 89.56 122 PHE A C 1
ATOM 976 O O . PHE A 1 122 ? 11.598 -4.055 -16.349 1.00 89.56 122 PHE A O 1
ATOM 983 N N . LYS A 1 123 ? 10.090 -4.825 -17.836 1.00 82.75 123 LYS A N 1
ATOM 984 C CA . LYS A 1 123 ? 10.996 -5.682 -18.634 1.00 82.75 123 LYS A CA 1
ATOM 985 C C . LYS A 1 123 ? 11.699 -6.799 -17.845 1.00 82.75 123 LYS A C 1
ATOM 987 O O . LYS A 1 123 ? 12.608 -7.437 -18.379 1.00 82.75 123 LYS A O 1
ATOM 992 N N . ASN A 1 124 ? 11.280 -7.078 -16.613 1.00 82.62 124 ASN A N 1
ATOM 993 C CA . ASN A 1 124 ? 11.815 -8.174 -15.821 1.00 82.62 124 ASN A CA 1
ATOM 994 C C . ASN A 1 124 ? 10.867 -9.375 -15.869 1.00 82.62 124 ASN A C 1
ATOM 996 O O . ASN A 1 124 ? 9.701 -9.284 -15.506 1.00 82.62 124 ASN A O 1
ATOM 1000 N N . ALA A 1 125 ? 11.390 -10.521 -16.303 1.00 87.88 125 ALA A N 1
ATOM 1001 C CA . ALA A 1 125 ? 10.691 -11.802 -16.262 1.00 87.88 125 ALA A CA 1
ATOM 1002 C C . ALA A 1 125 ? 11.024 -12.524 -14.948 1.00 87.88 125 ALA A C 1
ATOM 1004 O O . ALA A 1 125 ? 11.760 -13.509 -14.946 1.00 87.88 125 ALA A O 1
ATOM 1005 N N . PHE A 1 126 ? 10.583 -11.971 -13.815 1.00 94.94 126 PHE A N 1
ATOM 1006 C CA . PHE A 1 126 ? 10.767 -12.644 -12.530 1.00 94.94 126 PHE A CA 1
ATOM 1007 C C . PHE A 1 126 ? 9.873 -13.879 -12.449 1.00 94.94 126 PHE A C 1
ATOM 1009 O O . PHE A 1 126 ? 8.695 -13.808 -12.790 1.00 94.94 126 PHE A O 1
ATOM 1016 N N . ILE A 1 127 ? 10.440 -14.990 -11.984 1.00 95.31 127 ILE A N 1
ATOM 1017 C CA . ILE A 1 127 ? 9.732 -16.272 -11.854 1.00 95.31 127 ILE A CA 1
ATOM 1018 C C . ILE A 1 127 ? 9.457 -16.633 -10.397 1.00 95.31 127 ILE A C 1
ATOM 1020 O O . ILE A 1 127 ? 8.514 -17.363 -10.110 1.00 95.31 127 ILE A O 1
ATOM 1024 N N . GLU A 1 128 ? 10.265 -16.114 -9.475 1.00 95.19 128 GLU A N 1
ATOM 1025 C CA . GLU A 1 128 ? 10.167 -16.422 -8.056 1.00 95.19 128 GLU A CA 1
ATOM 1026 C C . GLU A 1 128 ? 10.639 -15.245 -7.197 1.00 95.19 128 GLU A C 1
ATOM 1028 O O . GLU A 1 128 ? 11.420 -14.386 -7.629 1.00 95.19 128 GLU A O 1
ATOM 1033 N N . VAL A 1 129 ? 10.173 -15.230 -5.953 1.00 95.25 129 VAL A N 1
ATOM 1034 C CA . VAL A 1 129 ? 10.569 -14.274 -4.927 1.00 95.25 129 VAL A CA 1
ATOM 1035 C C . VAL A 1 129 ? 10.958 -15.012 -3.651 1.00 95.25 129 VAL A C 1
ATOM 1037 O O . VAL A 1 129 ? 10.222 -15.856 -3.136 1.00 95.25 129 VAL A O 1
ATOM 1040 N N . LYS A 1 130 ? 12.123 -14.672 -3.101 1.00 93.94 130 LYS A N 1
ATOM 1041 C CA . LYS A 1 130 ? 12.496 -15.066 -1.746 1.00 93.94 130 LYS A CA 1
ATOM 1042 C C . LYS A 1 130 ? 11.970 -14.024 -0.772 1.00 93.94 130 LYS A C 1
ATOM 1044 O O . LYS A 1 130 ? 12.379 -12.862 -0.786 1.00 93.94 130 LYS A O 1
ATOM 1049 N N . ILE A 1 131 ? 11.058 -14.476 0.079 1.00 92.50 131 ILE A N 1
ATOM 1050 C CA . ILE A 1 131 ? 10.473 -13.699 1.166 1.00 92.50 131 ILE A CA 1
ATOM 1051 C C . ILE A 1 131 ? 11.109 -14.200 2.471 1.00 92.50 131 ILE A C 1
ATOM 1053 O O . ILE A 1 131 ? 11.210 -15.414 2.675 1.00 92.50 131 ILE A O 1
ATOM 1057 N N . PRO A 1 132 ? 11.588 -13.333 3.370 1.00 85.50 132 PRO A N 1
ATOM 1058 C CA . PRO A 1 132 ? 12.136 -13.796 4.636 1.00 85.50 132 PRO A CA 1
ATOM 1059 C C . PRO A 1 132 ? 11.085 -14.491 5.476 1.00 85.50 132 PRO A C 1
ATOM 1061 O O . PRO A 1 132 ? 9.886 -14.292 5.300 1.00 85.50 132 PRO A O 1
ATOM 1064 N N . PHE A 1 133 ? 11.567 -15.313 6.404 1.00 83.19 133 PHE A N 1
ATOM 1065 C CA . PHE A 1 133 ? 10.734 -16.131 7.285 1.00 83.19 133 PHE A CA 1
ATOM 1066 C C . PHE A 1 133 ? 9.880 -17.176 6.546 1.00 83.19 133 PHE A C 1
ATOM 1068 O O . PHE A 1 133 ? 9.232 -17.988 7.195 1.00 83.19 133 PHE A O 1
ATOM 1075 N N . THR A 1 134 ? 9.940 -17.225 5.210 1.00 85.19 134 THR A N 1
ATOM 1076 C CA . THR A 1 134 ? 9.382 -18.311 4.404 1.00 85.19 134 THR A CA 1
ATOM 1077 C C . THR A 1 134 ? 10.493 -19.304 4.035 1.00 85.19 134 THR A C 1
ATOM 1079 O O . THR A 1 134 ? 11.586 -18.882 3.621 1.00 85.19 134 THR A O 1
ATOM 1082 N N . PRO A 1 135 ? 10.275 -20.620 4.217 1.00 82.62 135 PRO A N 1
ATOM 1083 C CA . PRO A 1 135 ? 11.309 -21.627 3.980 1.00 82.62 135 PRO A CA 1
ATOM 1084 C C . PRO A 1 135 ? 11.692 -21.693 2.498 1.00 82.62 135 PRO A C 1
ATOM 1086 O O . PRO A 1 135 ? 12.876 -21.686 2.158 1.00 82.62 135 PRO A O 1
ATOM 1089 N N . GLU A 1 136 ? 10.701 -21.629 1.616 1.00 88.31 136 GLU A N 1
ATOM 1090 C CA . GLU A 1 136 ? 10.853 -21.796 0.172 1.00 88.31 136 GLU A CA 1
ATOM 1091 C C . GLU A 1 136 ? 10.697 -20.472 -0.579 1.00 88.31 136 GLU A C 1
ATOM 1093 O O . GLU A 1 136 ? 10.215 -19.477 -0.037 1.00 88.31 136 GLU A O 1
ATOM 1098 N N . HIS A 1 137 ? 11.161 -20.445 -1.827 1.00 92.56 137 HIS A N 1
ATOM 1099 C CA . HIS A 1 137 ? 10.866 -19.343 -2.737 1.00 92.56 137 HIS A CA 1
ATOM 1100 C C . HIS A 1 137 ? 9.392 -19.448 -3.143 1.00 92.56 137 HIS A C 1
ATOM 1102 O O . HIS A 1 137 ? 8.870 -20.548 -3.314 1.00 92.56 137 HIS A O 1
ATOM 1108 N N . LYS A 1 138 ? 8.711 -18.312 -3.281 1.00 95.31 138 LYS A N 1
ATOM 1109 C CA . LYS A 1 138 ? 7.346 -18.269 -3.807 1.00 95.31 138 LYS A CA 1
ATOM 1110 C C . LYS A 1 138 ? 7.403 -18.047 -5.306 1.00 95.31 138 LYS A C 1
ATOM 1112 O O . LYS A 1 138 ? 8.077 -17.112 -5.742 1.00 95.31 138 LYS A O 1
ATOM 1117 N N . GLY A 1 139 ? 6.717 -18.877 -6.084 1.00 96.38 139 GLY A N 1
ATOM 1118 C CA . GLY A 1 139 ? 6.586 -18.640 -7.514 1.00 96.38 139 GLY A CA 1
ATOM 1119 C C . GLY A 1 139 ? 5.738 -17.400 -7.778 1.00 96.38 139 GLY A C 1
ATOM 1120 O O . GLY A 1 139 ? 4.903 -16.995 -6.964 1.00 96.38 139 GLY A O 1
ATOM 1121 N N . ILE A 1 140 ? 5.969 -16.771 -8.924 1.00 97.25 140 ILE A N 1
ATOM 1122 C CA . ILE A 1 140 ? 5.206 -15.612 -9.379 1.00 97.25 140 ILE A CA 1
ATOM 1123 C C . ILE A 1 140 ? 4.162 -16.093 -10.376 1.00 97.25 140 ILE A C 1
ATOM 1125 O O . ILE A 1 140 ? 4.490 -16.593 -11.450 1.00 97.25 140 ILE A O 1
ATOM 1129 N N . LYS A 1 141 ? 2.890 -15.918 -10.018 1.00 97.69 141 LYS A N 1
ATOM 1130 C CA . LYS A 1 141 ? 1.759 -16.219 -10.895 1.00 97.69 141 LYS A CA 1
ATOM 1131 C C . LYS A 1 141 ? 1.566 -15.126 -11.938 1.00 97.69 141 LYS A C 1
ATOM 1133 O O . LYS A 1 141 ? 1.335 -15.432 -13.105 1.00 97.69 141 LYS A O 1
ATOM 1138 N N . ALA A 1 142 ? 1.644 -13.865 -11.520 1.00 97.44 142 ALA A N 1
ATOM 1139 C CA . ALA A 1 142 ? 1.485 -12.727 -12.414 1.00 97.44 142 ALA A CA 1
ATOM 1140 C C . ALA A 1 142 ? 2.212 -11.481 -11.898 1.00 97.44 142 ALA A C 1
ATOM 1142 O O . ALA A 1 142 ? 2.354 -11.261 -10.695 1.00 97.44 142 ALA A O 1
ATOM 1143 N N . ILE A 1 143 ? 2.646 -10.648 -12.841 1.00 97.69 143 ILE A N 1
ATOM 1144 C CA . ILE A 1 143 ? 3.199 -9.318 -12.592 1.00 97.69 143 ILE A CA 1
ATOM 1145 C C . ILE A 1 143 ? 2.253 -8.317 -13.242 1.00 97.69 143 ILE A C 1
ATOM 1147 O O . ILE A 1 143 ? 2.027 -8.367 -14.451 1.00 97.69 143 ILE A O 1
ATOM 1151 N N . HIS A 1 144 ? 1.728 -7.396 -12.442 1.00 97.56 144 HIS A N 1
ATOM 1152 C CA . HIS A 1 144 ? 0.781 -6.383 -12.886 1.00 97.56 144 HIS A CA 1
ATOM 1153 C C . HIS A 1 144 ? 1.437 -5.009 -12.792 1.00 97.56 144 HIS A C 1
ATOM 1155 O O . HIS A 1 144 ? 1.620 -4.457 -11.707 1.00 97.56 144 HIS A O 1
ATOM 1161 N N . ILE A 1 145 ? 1.819 -4.463 -13.941 1.00 97.38 145 ILE A N 1
ATOM 1162 C CA . ILE A 1 145 ? 2.363 -3.107 -14.058 1.00 97.38 145 ILE A CA 1
ATOM 1163 C C . ILE A 1 145 ? 1.189 -2.149 -14.260 1.00 97.38 145 ILE A C 1
ATOM 1165 O O . ILE A 1 145 ? 0.279 -2.468 -15.028 1.00 97.38 145 ILE A O 1
ATOM 1169 N N . HIS A 1 146 ? 1.193 -0.993 -13.588 1.00 96.62 146 HIS A N 1
ATOM 1170 C CA . HIS A 1 146 ? 0.149 0.009 -13.807 1.00 96.62 146 HIS A CA 1
ATOM 1171 C C . HIS A 1 146 ? 0.078 0.381 -15.302 1.00 96.62 146 HIS A C 1
ATOM 1173 O O . HIS A 1 146 ? 1.119 0.686 -15.887 1.00 96.62 146 HIS A O 1
ATOM 1179 N N . PRO A 1 147 ? -1.110 0.381 -15.933 1.00 95.69 147 PRO A N 1
ATOM 1180 C CA . PRO A 1 147 ? -1.244 0.531 -17.387 1.00 95.69 147 PRO A CA 1
ATOM 1181 C C . PRO A 1 147 ? -0.665 1.847 -17.924 1.00 95.69 147 PRO A C 1
ATOM 1183 O O . PRO A 1 147 ? -0.071 1.860 -18.996 1.00 95.69 147 PRO A O 1
ATOM 1186 N N . ASP A 1 148 ? -0.781 2.926 -17.149 1.00 94.50 148 ASP A N 1
ATOM 1187 C CA . ASP A 1 148 ? -0.263 4.252 -17.521 1.00 94.50 148 ASP A CA 1
ATOM 1188 C C . ASP A 1 148 ? 1.216 4.482 -17.153 1.00 94.50 148 ASP A C 1
ATOM 1190 O O . ASP A 1 148 ? 1.730 5.594 -17.280 1.00 94.50 148 ASP A O 1
ATOM 1194 N N . TYR A 1 149 ? 1.924 3.460 -16.658 1.00 94.19 149 TYR A N 1
ATOM 1195 C CA . TYR A 1 149 ? 3.350 3.583 -16.366 1.00 94.19 149 TYR A CA 1
ATOM 1196 C C . TYR A 1 149 ? 4.185 3.608 -17.655 1.00 94.19 149 TYR A C 1
ATOM 1198 O O . TYR A 1 149 ? 4.051 2.748 -18.525 1.00 94.19 149 TYR A O 1
ATOM 1206 N N . SER A 1 150 ? 5.128 4.550 -17.730 1.00 91.56 150 SER A N 1
ATOM 1207 C CA . SER A 1 150 ? 6.125 4.641 -18.800 1.00 91.56 150 SER A CA 1
ATOM 1208 C C . SER A 1 150 ? 7.502 4.957 -18.229 1.00 91.56 150 SER A C 1
ATOM 1210 O O . SER A 1 150 ? 7.646 5.797 -17.340 1.00 91.56 150 SER A O 1
ATOM 1212 N N . THR A 1 151 ? 8.545 4.345 -18.795 1.00 89.75 151 THR A N 1
ATOM 1213 C CA . THR A 1 151 ? 9.939 4.633 -18.423 1.00 89.75 151 THR A CA 1
ATOM 1214 C C . THR A 1 151 ? 10.383 6.050 -18.797 1.00 89.75 151 THR A C 1
ATOM 1216 O O . THR A 1 151 ? 11.349 6.553 -18.231 1.00 89.75 151 THR A O 1
ATOM 1219 N N . GLU A 1 152 ? 9.698 6.710 -19.736 1.00 88.12 152 GLU A N 1
ATOM 1220 C CA . GLU A 1 152 ? 9.983 8.105 -20.113 1.00 88.12 152 GLU A CA 1
ATOM 1221 C C . GLU A 1 152 ? 9.580 9.086 -19.003 1.00 88.12 152 GLU A C 1
ATOM 1223 O O . GLU A 1 152 ? 10.262 10.080 -18.751 1.00 88.12 152 GLU A O 1
ATOM 1228 N N . THR A 1 153 ? 8.506 8.760 -18.284 1.00 86.00 153 THR A N 1
ATOM 1229 C CA . THR A 1 153 ? 7.981 9.510 -17.140 1.00 86.00 153 THR A CA 1
ATOM 1230 C C . THR A 1 153 ? 8.009 8.640 -15.889 1.00 86.00 153 THR A C 1
ATOM 1232 O O . THR A 1 153 ? 6.999 8.496 -15.210 1.00 86.00 153 THR A O 1
ATOM 1235 N N . ALA A 1 154 ? 9.172 8.054 -15.586 1.00 85.50 154 ALA A N 1
ATOM 1236 C CA . ALA A 1 154 ? 9.317 6.955 -14.627 1.00 85.50 154 ALA A CA 1
ATOM 1237 C C . ALA A 1 154 ? 8.789 7.215 -13.201 1.00 85.50 154 ALA A C 1
ATOM 1239 O O . ALA A 1 154 ? 8.650 6.262 -12.442 1.00 85.50 154 ALA A O 1
ATOM 1240 N N . SER A 1 155 ? 8.526 8.468 -12.809 1.00 83.75 155 SER A N 1
ATOM 1241 C CA . SER A 1 155 ? 7.903 8.795 -11.517 1.00 83.75 155 SER A CA 1
ATOM 1242 C C . SER A 1 155 ? 6.381 8.639 -11.514 1.00 83.75 155 SER A C 1
ATOM 1244 O O . SER A 1 155 ? 5.798 8.274 -10.490 1.00 83.75 155 SER A O 1
ATOM 1246 N N . LEU A 1 156 ? 5.744 8.842 -12.668 1.00 89.88 156 LEU A N 1
ATOM 1247 C CA . LEU A 1 156 ? 4.300 8.771 -12.839 1.00 89.88 156 LEU A CA 1
ATOM 1248 C C . LEU A 1 156 ? 3.832 7.325 -12.866 1.00 89.88 156 LEU A C 1
ATOM 1250 O O . LEU A 1 156 ? 4.408 6.489 -13.560 1.00 89.88 156 LEU A O 1
ATOM 1254 N N . HIS A 1 157 ? 2.771 7.043 -12.107 1.00 92.94 157 HIS A N 1
ATOM 1255 C CA . HIS A 1 157 ? 2.164 5.714 -12.026 1.00 92.94 157 HIS A CA 1
ATOM 1256 C C . HIS A 1 157 ? 3.176 4.598 -11.712 1.00 92.94 157 HIS A C 1
ATOM 1258 O O . HIS A 1 157 ? 3.016 3.454 -12.137 1.00 92.94 157 HIS A O 1
ATOM 1264 N N . ASN A 1 158 ? 4.245 4.920 -10.973 1.00 94.62 158 ASN A N 1
ATOM 1265 C CA . ASN A 1 158 ? 5.312 3.979 -10.651 1.00 94.62 158 ASN A CA 1
ATOM 1266 C C . ASN A 1 158 ? 4.914 3.024 -9.519 1.00 94.62 158 ASN A C 1
ATOM 1268 O O . ASN A 1 158 ? 5.526 3.008 -8.455 1.00 94.62 158 ASN A O 1
ATOM 1272 N N . ILE A 1 159 ? 3.871 2.235 -9.750 1.00 97.12 159 ILE A N 1
ATOM 1273 C CA . ILE A 1 159 ? 3.278 1.305 -8.796 1.00 97.12 159 ILE A CA 1
ATOM 1274 C C . ILE A 1 159 ? 2.882 0.019 -9.517 1.00 97.12 159 ILE A C 1
ATOM 1276 O O . ILE A 1 159 ? 2.314 0.047 -10.602 1.00 97.12 159 ILE A O 1
ATOM 1280 N N . GLY A 1 160 ? 3.169 -1.125 -8.918 1.00 97.75 160 GLY A N 1
ATOM 1281 C CA . GLY A 1 160 ? 2.846 -2.414 -9.510 1.00 97.75 160 GLY A CA 1
ATOM 1282 C C . GLY A 1 160 ? 2.581 -3.465 -8.452 1.00 97.75 160 GLY A C 1
ATOM 1283 O O . GLY A 1 160 ? 2.869 -3.270 -7.269 1.00 97.75 160 GLY A O 1
ATOM 1284 N N . LEU A 1 161 ? 2.022 -4.584 -8.888 1.00 98.44 161 LEU A N 1
ATOM 1285 C CA . LEU A 1 161 ? 1.696 -5.716 -8.036 1.00 98.44 161 LEU A CA 1
ATOM 1286 C C . LEU A 1 161 ? 2.413 -6.963 -8.532 1.00 98.44 161 LEU A C 1
ATOM 1288 O O . LEU A 1 161 ? 2.544 -7.194 -9.734 1.00 98.44 161 LEU A O 1
ATOM 1292 N N . VAL A 1 162 ? 2.815 -7.797 -7.586 1.00 98.38 162 VAL A N 1
ATOM 1293 C CA . VAL A 1 162 ? 3.213 -9.175 -7.844 1.00 98.38 162 VAL A CA 1
ATOM 1294 C C . VAL A 1 162 ? 2.208 -10.083 -7.160 1.00 98.38 162 VAL A C 1
ATOM 1296 O O . VAL A 1 162 ? 2.006 -9.983 -5.950 1.00 98.38 162 VAL A O 1
ATOM 1299 N N . GLU A 1 163 ? 1.601 -10.960 -7.951 1.00 98.12 163 GLU A N 1
ATOM 1300 C CA . GLU A 1 163 ? 0.738 -12.038 -7.491 1.00 98.12 163 GLU A CA 1
ATOM 1301 C C . GLU A 1 163 ? 1.568 -13.315 -7.342 1.00 98.12 163 GLU A C 1
ATOM 1303 O O . GLU A 1 163 ? 2.152 -13.818 -8.307 1.00 98.12 163 GLU A O 1
ATOM 1308 N N . LEU A 1 164 ? 1.629 -13.835 -6.123 1.00 97.94 164 LEU A N 1
ATOM 1309 C CA . LEU A 1 164 ? 2.302 -15.079 -5.779 1.00 97.94 164 LEU A CA 1
ATOM 1310 C C . LEU A 1 164 ? 1.437 -16.278 -6.184 1.00 97.94 164 LEU A C 1
ATOM 1312 O O . LEU A 1 164 ? 0.206 -16.226 -6.167 1.00 97.94 164 LEU A O 1
ATOM 1316 N N . ASP A 1 165 ? 2.081 -17.391 -6.514 1.00 97.12 165 ASP A N 1
ATOM 1317 C CA . ASP A 1 165 ? 1.406 -18.646 -6.861 1.00 97.12 165 ASP A CA 1
ATOM 1318 C C . ASP A 1 165 ? 0.666 -19.302 -5.682 1.00 97.12 165 ASP A C 1
ATOM 1320 O O . ASP A 1 165 ? -0.290 -20.061 -5.871 1.00 97.12 165 ASP A O 1
ATOM 1324 N N . SER A 1 166 ? 1.069 -18.968 -4.460 1.00 96.19 166 SER A N 1
ATOM 1325 C CA . SER A 1 166 ? 0.608 -19.572 -3.218 1.00 96.19 166 SER A CA 1
ATOM 1326 C C . SER A 1 166 ? 0.641 -18.570 -2.067 1.00 96.19 166 SER A C 1
ATOM 1328 O O . SER A 1 166 ? 1.408 -17.606 -2.079 1.00 96.19 166 SER A O 1
ATOM 1330 N N . ASP A 1 167 ? -0.194 -18.814 -1.057 1.00 95.56 167 ASP A N 1
ATOM 1331 C CA . ASP A 1 167 ? -0.280 -17.967 0.134 1.00 95.56 167 ASP A CA 1
ATOM 1332 C C . ASP A 1 167 ? 1.037 -17.964 0.915 1.00 95.56 167 ASP A C 1
ATOM 1334 O O . ASP A 1 167 ? 1.702 -18.997 1.065 1.00 95.56 167 ASP A O 1
ATOM 1338 N N . VAL A 1 168 ? 1.417 -16.796 1.431 1.00 94.12 168 VAL A N 1
ATOM 1339 C CA . VAL A 1 168 ? 2.401 -16.702 2.510 1.00 94.12 168 VAL A CA 1
ATOM 1340 C C . VAL A 1 168 ? 1.706 -16.864 3.854 1.00 94.12 168 VAL A C 1
ATOM 1342 O O . VAL A 1 168 ? 0.612 -16.343 4.072 1.00 94.12 168 VAL A O 1
ATOM 1345 N N . GLU A 1 169 ? 2.380 -17.546 4.772 1.00 91.56 169 GLU A N 1
ATOM 1346 C CA . GLU A 1 169 ? 1.944 -17.623 6.160 1.00 91.56 169 GLU A CA 1
ATOM 1347 C C . GLU A 1 169 ? 2.341 -16.350 6.901 1.00 91.56 169 GLU A C 1
ATOM 1349 O O . GLU A 1 169 ? 3.480 -15.876 6.8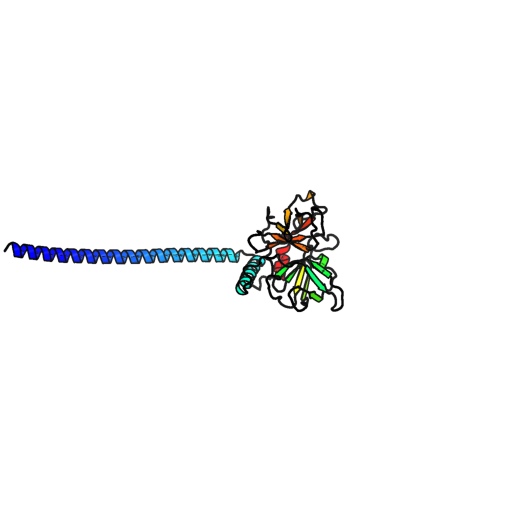06 1.00 91.56 169 GLU A O 1
ATOM 1354 N N . TYR A 1 170 ? 1.392 -15.790 7.647 1.00 90.94 170 TYR A N 1
ATOM 1355 C CA . TYR A 1 170 ? 1.647 -14.598 8.437 1.00 90.94 170 TYR A CA 1
ATOM 1356 C C . TYR A 1 170 ? 2.467 -14.922 9.681 1.00 90.94 170 TYR A C 1
ATOM 1358 O O . TYR A 1 170 ? 2.324 -15.964 10.316 1.00 90.94 170 TYR A O 1
ATOM 1366 N N . SER A 1 171 ? 3.321 -13.982 10.058 1.00 87.94 171 SER A N 1
ATOM 1367 C CA . SER A 1 171 ? 4.115 -14.024 11.280 1.00 87.94 171 SER A CA 1
ATOM 1368 C C . SER A 1 171 ? 4.327 -12.608 11.808 1.00 87.94 171 SER A C 1
ATOM 1370 O O . SER A 1 171 ? 4.057 -11.626 11.116 1.00 87.94 171 SER A O 1
ATOM 1372 N N . HIS A 1 172 ? 4.888 -12.472 13.011 1.00 84.56 172 HIS A N 1
ATOM 1373 C CA . HIS A 1 172 ? 5.253 -11.158 13.557 1.00 84.56 172 HIS A CA 1
ATOM 1374 C C . HIS A 1 172 ? 6.208 -10.359 12.649 1.00 84.56 172 HIS A C 1
ATOM 1376 O O . HIS A 1 172 ? 6.239 -9.133 12.733 1.00 84.56 172 HIS A O 1
ATOM 1382 N N . GLY A 1 173 ? 6.990 -11.040 11.801 1.00 82.75 173 GLY A N 1
ATOM 1383 C CA . GLY A 1 173 ? 7.939 -10.423 10.871 1.00 82.75 173 GLY A CA 1
ATOM 1384 C C . GLY A 1 173 ? 7.449 -10.322 9.426 1.00 82.75 173 GLY A C 1
ATOM 1385 O O . GLY A 1 173 ? 8.103 -9.662 8.627 1.00 82.75 173 GLY A O 1
ATOM 1386 N N . LEU A 1 174 ? 6.329 -10.957 9.073 1.00 90.50 174 LEU A N 1
ATOM 1387 C CA . LEU A 1 174 ? 5.767 -10.951 7.723 1.00 90.50 174 LEU A CA 1
ATOM 1388 C C . LEU A 1 174 ? 4.244 -10.936 7.815 1.00 90.50 174 LEU A C 1
ATOM 1390 O O . LEU A 1 174 ? 3.620 -11.956 8.089 1.00 90.50 174 LEU A O 1
ATOM 1394 N N . TYR A 1 175 ? 3.653 -9.775 7.586 1.00 91.31 175 TYR A N 1
ATOM 1395 C CA . TYR A 1 175 ? 2.215 -9.570 7.659 1.00 91.31 175 TYR A CA 1
ATOM 1396 C C . TYR A 1 175 ? 1.819 -8.457 6.684 1.00 91.31 175 TYR A C 1
ATOM 1398 O O . TYR A 1 175 ? 2.648 -7.598 6.360 1.00 91.31 175 TYR A O 1
ATOM 1406 N N . PRO A 1 176 ? 0.579 -8.476 6.183 1.00 93.69 176 PRO A N 1
ATOM 1407 C CA . PRO A 1 176 ? 0.106 -7.477 5.248 1.00 93.69 176 PRO A CA 1
ATOM 1408 C C . PRO A 1 176 ? -0.214 -6.158 5.952 1.00 93.69 176 PRO A C 1
ATOM 1410 O O . PRO A 1 176 ? -0.630 -6.121 7.113 1.00 93.69 176 PRO A O 1
ATOM 1413 N N . VAL A 1 177 ? -0.071 -5.065 5.216 1.00 94.50 177 VAL A N 1
ATOM 1414 C CA . VAL A 1 177 ? -0.483 -3.728 5.650 1.00 94.50 177 VAL A CA 1
ATOM 1415 C C . VAL A 1 177 ? -1.823 -3.356 5.032 1.00 94.50 177 VAL A C 1
ATOM 1417 O O . VAL A 1 177 ? -2.177 -3.824 3.952 1.00 94.50 177 VAL A O 1
ATOM 1420 N N . CYS A 1 178 ? -2.559 -2.465 5.689 1.00 95.31 178 CYS A N 1
ATOM 1421 C CA . CYS A 1 178 ? -3.745 -1.876 5.079 1.00 95.31 178 CYS A CA 1
ATOM 1422 C C . CYS A 1 178 ? -3.346 -0.799 4.069 1.00 95.31 178 CYS A C 1
ATOM 1424 O O . CYS A 1 178 ? -2.251 -0.250 4.154 1.00 95.31 178 CYS A O 1
ATOM 1426 N N . LEU A 1 179 ? -4.232 -0.442 3.141 1.00 97.38 179 LEU A N 1
ATOM 1427 C CA . LEU A 1 179 ? -4.014 0.713 2.264 1.00 97.38 179 LEU A CA 1
ATOM 1428 C C . LEU A 1 179 ? -4.603 1.977 2.890 1.00 97.38 179 LEU A C 1
ATOM 1430 O O . LEU A 1 179 ? -5.633 1.928 3.562 1.00 97.38 179 LEU A O 1
ATOM 1434 N N . TYR A 1 180 ? -3.961 3.124 2.675 1.00 96.75 180 TYR A N 1
ATOM 1435 C CA . TYR A 1 180 ? -4.516 4.411 3.080 1.00 96.75 180 TYR A CA 1
ATOM 1436 C C . TYR A 1 180 ? -5.598 4.855 2.083 1.00 96.75 180 TYR A C 1
ATOM 1438 O O . TYR A 1 180 ? -5.304 5.280 0.967 1.00 96.75 180 TYR A O 1
ATOM 1446 N N . THR A 1 181 ? -6.864 4.761 2.491 1.00 95.50 181 THR A N 1
ATOM 1447 C CA . THR A 1 181 ? -8.042 4.965 1.625 1.00 95.50 181 THR A CA 1
ATOM 1448 C C . THR A 1 181 ? -8.629 6.373 1.677 1.00 95.50 181 THR A C 1
ATOM 145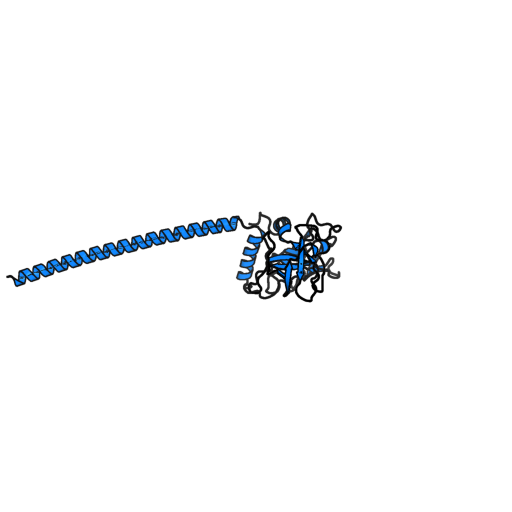0 O O . THR A 1 181 ? -9.684 6.634 1.104 1.00 95.50 181 THR A O 1
ATOM 1453 N N . THR A 1 182 ? -7.954 7.311 2.342 1.00 93.75 182 THR A N 1
ATOM 1454 C CA . THR A 1 182 ? -8.410 8.701 2.443 1.00 93.75 182 THR A CA 1
ATOM 1455 C C . THR A 1 182 ? -7.769 9.564 1.354 1.00 93.75 182 THR A C 1
ATOM 1457 O O . THR A 1 182 ? -6.553 9.574 1.192 1.00 93.75 182 THR A O 1
ATOM 1460 N N . GLN A 1 183 ? -8.584 10.332 0.626 1.00 91.75 183 GLN A N 1
ATOM 1461 C CA . GLN A 1 183 ? -8.110 11.166 -0.487 1.00 91.75 183 GLN A CA 1
ATOM 1462 C C . GLN A 1 183 ? -7.159 12.278 -0.036 1.00 91.75 183 GLN A C 1
ATOM 1464 O O . GLN A 1 183 ? -6.182 12.588 -0.723 1.00 91.75 183 GLN A O 1
ATOM 1469 N N . SER A 1 184 ? -7.463 12.894 1.109 1.00 92.38 184 SER A N 1
ATOM 1470 C CA . SER A 1 184 ? -6.668 13.975 1.673 1.00 92.38 184 SER A CA 1
ATOM 1471 C C . SER A 1 184 ? -5.379 13.455 2.294 1.00 92.38 184 SER A C 1
ATOM 1473 O O . SER A 1 184 ? -5.378 12.487 3.064 1.00 92.38 184 SER A O 1
ATOM 1475 N N . ASN A 1 185 ? -4.298 14.182 2.038 1.00 93.50 185 ASN A N 1
ATOM 1476 C CA . ASN A 1 185 ? -3.012 13.932 2.663 1.00 93.50 185 ASN A CA 1
ATOM 1477 C C . ASN A 1 185 ? -3.093 14.110 4.193 1.00 93.50 185 ASN A C 1
ATOM 1479 O O . ASN A 1 185 ? -3.693 15.084 4.665 1.00 93.50 185 ASN A O 1
ATOM 1483 N N . PRO A 1 186 ? -2.488 13.204 4.981 1.00 93.56 186 PRO A N 1
ATOM 1484 C CA . PRO A 1 186 ? -2.416 13.363 6.423 1.00 93.56 186 PRO A CA 1
ATOM 1485 C C . PRO A 1 186 ? -1.495 14.534 6.780 1.00 93.56 186 PRO A C 1
ATOM 1487 O O . PRO A 1 186 ? -0.486 14.780 6.123 1.00 93.56 186 PRO A O 1
ATOM 1490 N N . LYS A 1 187 ? -1.835 15.259 7.850 1.00 91.19 187 LYS A N 1
ATOM 1491 C CA . LYS A 1 187 ? -1.027 16.393 8.334 1.00 91.19 187 LYS A CA 1
ATOM 1492 C C . LYS A 1 187 ? 0.238 15.954 9.081 1.00 91.19 187 LYS A C 1
ATOM 1494 O O . LYS A 1 187 ? 1.167 16.740 9.209 1.00 91.19 187 LYS A O 1
ATOM 1499 N N . SER A 1 188 ? 0.244 14.735 9.617 1.00 91.31 188 SER A N 1
ATOM 1500 C CA . SER A 1 188 ? 1.327 14.154 10.415 1.00 91.31 188 SER A CA 1
ATOM 1501 C C . SER A 1 188 ? 1.161 12.632 10.512 1.00 91.31 188 SER A C 1
ATOM 1503 O O . SER A 1 188 ? 0.200 12.078 9.971 1.00 91.31 188 SER A O 1
ATOM 1505 N N . ASN A 1 189 ? 2.065 11.964 11.239 1.00 91.44 189 ASN A N 1
ATOM 1506 C CA . ASN A 1 189 ? 2.085 10.508 11.453 1.00 91.44 189 ASN A CA 1
ATOM 1507 C C . ASN A 1 189 ? 2.392 9.691 10.191 1.00 91.44 189 ASN A C 1
ATOM 1509 O O . ASN A 1 189 ? 1.967 8.541 10.077 1.00 91.44 189 ASN A O 1
ATOM 1513 N N . LEU A 1 190 ? 3.121 10.286 9.246 1.00 94.25 190 LEU A N 1
ATOM 1514 C CA . LEU A 1 190 ? 3.777 9.516 8.202 1.00 94.25 190 LEU A CA 1
ATOM 1515 C C . LEU A 1 190 ? 5.119 9.027 8.724 1.00 94.25 190 LEU A C 1
ATOM 1517 O O . LEU A 1 190 ? 5.897 9.791 9.298 1.00 94.25 190 LEU A O 1
ATOM 1521 N N . ILE A 1 191 ? 5.378 7.748 8.518 1.00 91.62 191 ILE A N 1
ATOM 1522 C CA . ILE A 1 191 ? 6.560 7.067 9.018 1.00 91.62 191 ILE A CA 1
ATOM 1523 C C . ILE A 1 191 ? 7.180 6.220 7.913 1.00 91.62 191 ILE A C 1
ATOM 1525 O O . ILE A 1 191 ? 6.494 5.533 7.156 1.00 91.62 191 ILE A O 1
ATOM 1529 N N . LEU A 1 192 ? 8.504 6.279 7.837 1.00 91.81 192 LEU A N 1
ATOM 1530 C CA . LEU A 1 192 ? 9.341 5.419 7.014 1.00 91.81 192 LEU A CA 1
ATOM 1531 C C . LEU A 1 192 ? 10.291 4.694 7.961 1.00 91.81 192 LEU A C 1
ATOM 1533 O O . LEU A 1 192 ? 11.157 5.315 8.587 1.00 91.81 192 LEU A O 1
ATOM 1537 N N . ARG A 1 193 ? 10.109 3.378 8.098 1.00 88.25 193 ARG A N 1
ATOM 1538 C CA . ARG A 1 193 ? 10.760 2.580 9.147 1.00 88.25 193 ARG A CA 1
ATOM 1539 C C . ARG A 1 193 ? 10.463 3.182 10.530 1.00 88.25 193 ARG A C 1
ATOM 1541 O O . ARG A 1 193 ? 9.318 3.198 10.957 1.00 88.25 193 ARG A O 1
ATOM 1548 N N . TYR A 1 194 ? 11.475 3.687 11.231 1.00 83.88 194 TYR A N 1
ATOM 1549 C CA . TYR A 1 194 ? 11.328 4.304 12.558 1.00 83.88 194 TYR A CA 1
ATOM 1550 C C . TYR A 1 194 ? 11.330 5.839 12.520 1.00 83.88 194 TYR A C 1
ATOM 1552 O O . TYR A 1 194 ? 11.213 6.479 13.565 1.00 83.88 194 TYR A O 1
ATOM 1560 N N . THR A 1 195 ? 11.449 6.416 11.322 1.00 88.62 195 THR A N 1
ATOM 1561 C CA . THR A 1 195 ? 11.668 7.849 11.102 1.00 88.62 195 THR A CA 1
ATOM 1562 C C . THR A 1 195 ? 10.388 8.532 10.646 1.00 88.62 195 THR A C 1
ATOM 1564 O O . THR A 1 195 ? 9.600 7.943 9.904 1.00 88.62 195 THR A O 1
ATOM 1567 N N . GLU A 1 196 ? 10.171 9.769 11.079 1.00 91.88 196 GLU A N 1
ATOM 1568 C CA . GLU A 1 196 ? 9.028 10.562 10.627 1.00 91.88 196 GLU A CA 1
ATOM 1569 C C . GLU A 1 196 ? 9.296 11.168 9.242 1.00 91.88 196 GLU A C 1
ATOM 1571 O O . GLU A 1 196 ? 10.397 11.621 8.909 1.00 91.88 196 GLU A O 1
ATOM 1576 N N . VAL A 1 197 ? 8.250 11.174 8.427 1.00 94.06 197 VAL A N 1
ATOM 1577 C CA . VAL A 1 197 ? 8.230 11.803 7.114 1.00 94.06 197 VAL A CA 1
ATOM 1578 C C . VAL A 1 197 ? 7.248 12.963 7.157 1.00 94.06 197 VAL A C 1
ATOM 1580 O O . VAL A 1 197 ? 6.132 12.832 7.650 1.00 94.06 197 VAL A O 1
ATOM 1583 N N . GLN A 1 198 ? 7.651 14.106 6.620 1.00 95.12 198 GLN A N 1
ATOM 1584 C CA . GLN A 1 198 ? 6.798 15.283 6.512 1.00 95.12 198 GLN A CA 1
ATOM 1585 C C . GLN A 1 198 ? 6.495 15.569 5.053 1.00 95.12 198 GLN A C 1
ATOM 1587 O O . GLN A 1 198 ? 7.384 15.519 4.206 1.00 95.12 198 GLN A O 1
ATOM 1592 N N . ILE A 1 199 ? 5.233 15.876 4.762 1.00 95.56 199 ILE A N 1
ATOM 1593 C CA . ILE A 1 199 ? 4.846 16.408 3.457 1.00 95.56 199 ILE A CA 1
ATOM 1594 C C . ILE A 1 199 ? 5.320 17.853 3.401 1.00 95.56 199 ILE A C 1
ATOM 1596 O O . ILE A 1 199 ? 5.055 18.637 4.313 1.00 95.56 199 ILE A O 1
ATOM 1600 N N . VAL A 1 200 ? 6.013 18.198 2.325 1.00 94.75 200 VAL A N 1
ATOM 1601 C CA . VAL A 1 200 ? 6.552 19.539 2.105 1.00 94.75 200 VAL A CA 1
ATOM 1602 C C . VAL A 1 200 ? 5.965 20.134 0.828 1.00 94.75 200 VAL A C 1
ATOM 1604 O O . VAL A 1 200 ? 5.264 19.460 0.075 1.00 94.75 200 VAL A O 1
ATOM 1607 N N . ALA A 1 201 ? 6.212 21.423 0.598 1.00 93.50 201 ALA A N 1
ATOM 1608 C CA . ALA A 1 201 ? 5.716 22.094 -0.597 1.00 93.50 201 ALA A CA 1
ATOM 1609 C C . ALA A 1 201 ? 6.279 21.441 -1.869 1.00 93.50 201 ALA A C 1
ATOM 1611 O O . ALA A 1 201 ? 7.468 21.133 -1.936 1.00 93.50 201 ALA A O 1
ATOM 1612 N N . ASP A 1 202 ? 5.438 21.305 -2.894 1.00 91.38 202 ASP A N 1
ATOM 1613 C CA . ASP A 1 202 ? 5.797 20.683 -4.174 1.00 91.38 202 ASP A CA 1
ATOM 1614 C C . ASP A 1 202 ? 7.049 21.296 -4.816 1.00 91.38 202 ASP A C 1
ATOM 1616 O O . ASP A 1 202 ? 7.851 20.583 -5.414 1.00 91.38 202 ASP A O 1
ATOM 1620 N N . THR A 1 203 ? 7.250 22.604 -4.630 1.00 91.19 203 THR A N 1
ATOM 1621 C CA . THR A 1 203 ? 8.402 23.367 -5.134 1.00 91.19 203 THR A CA 1
ATOM 1622 C C . THR A 1 203 ? 9.744 22.915 -4.563 1.00 91.19 203 THR A C 1
ATOM 1624 O O . THR A 1 203 ? 10.783 23.278 -5.108 1.00 91.19 203 THR A O 1
ATOM 1627 N N . GLN A 1 204 ? 9.746 22.145 -3.473 1.00 92.88 204 GLN A N 1
ATOM 1628 C CA . GLN A 1 204 ? 10.967 21.619 -2.869 1.00 92.88 204 GLN A CA 1
ATOM 1629 C C . GLN A 1 204 ? 11.453 20.325 -3.530 1.00 92.88 204 GLN A C 1
ATOM 1631 O O . GLN A 1 204 ? 12.619 19.967 -3.366 1.00 92.88 204 GLN A O 1
ATOM 1636 N N . CYS A 1 205 ? 10.591 19.617 -4.264 1.00 90.19 205 CYS A N 1
ATOM 1637 C CA . CYS A 1 205 ? 10.979 18.418 -4.994 1.00 90.19 205 CYS A CA 1
ATOM 1638 C C . CYS A 1 205 ? 11.342 18.754 -6.434 1.00 90.19 205 CYS A C 1
ATOM 1640 O O . CYS A 1 205 ? 10.588 19.399 -7.160 1.00 90.19 205 CYS A O 1
ATOM 1642 N N . GLU A 1 206 ? 12.466 18.214 -6.893 1.00 76.12 206 GLU A N 1
ATOM 1643 C CA . GLU A 1 206 ? 12.749 18.156 -8.319 1.00 76.12 206 GLU A CA 1
ATOM 1644 C C . GLU A 1 206 ? 11.784 17.144 -8.963 1.00 76.12 206 GLU A C 1
ATOM 1646 O O . GLU A 1 206 ? 11.795 15.967 -8.601 1.00 76.12 206 GLU A O 1
ATOM 1651 N N . LYS A 1 207 ? 10.984 17.588 -9.944 1.00 67.19 207 LYS A N 1
ATOM 1652 C CA . LYS A 1 207 ? 10.147 16.730 -10.811 1.00 67.19 207 LYS A CA 1
ATOM 1653 C C . LYS A 1 207 ? 8.904 16.099 -10.161 1.00 67.19 207 LYS A C 1
ATOM 1655 O O . LYS A 1 207 ? 8.607 14.938 -10.424 1.00 67.19 207 LYS A O 1
ATOM 1660 N N . LYS A 1 208 ? 8.140 16.854 -9.366 1.00 76.69 208 LYS A N 1
ATOM 1661 C CA . LYS A 1 208 ? 6.731 16.500 -9.126 1.00 76.69 208 LYS A CA 1
ATOM 1662 C C . LYS A 1 208 ? 5.886 17.019 -10.291 1.00 76.69 208 LYS A C 1
ATOM 1664 O O . LYS A 1 208 ? 5.869 18.224 -10.530 1.00 76.69 208 LYS A O 1
ATOM 1669 N N . ASN A 1 209 ? 5.168 16.131 -10.972 1.00 67.56 209 ASN A N 1
ATOM 1670 C CA . ASN A 1 209 ? 4.437 16.476 -12.192 1.00 67.56 209 ASN A CA 1
ATOM 1671 C C . ASN A 1 209 ? 2.912 16.352 -12.039 1.00 67.56 209 ASN A C 1
ATOM 1673 O O . ASN A 1 209 ? 2.183 16.905 -12.859 1.00 67.56 209 ASN A O 1
ATOM 1677 N N . THR A 1 210 ? 2.412 15.641 -11.020 1.00 80.62 210 THR A N 1
ATOM 1678 C CA . THR A 1 210 ? 0.982 15.273 -10.936 1.00 80.62 210 THR A CA 1
ATOM 1679 C C . THR A 1 210 ? 0.411 15.252 -9.516 1.00 80.62 210 THR A C 1
ATOM 1681 O O . THR A 1 210 ? 1.127 15.381 -8.526 1.00 80.62 210 THR A O 1
ATOM 1684 N N . THR A 1 211 ? -0.910 15.075 -9.403 1.00 82.69 211 THR A N 1
ATOM 1685 C CA . THR A 1 211 ? -1.626 14.902 -8.126 1.00 82.69 211 THR A CA 1
ATOM 1686 C C . THR A 1 211 ? -1.445 13.517 -7.497 1.00 82.69 211 THR A C 1
ATOM 1688 O O . THR A 1 211 ? -1.632 13.394 -6.289 1.00 82.69 211 THR A O 1
ATOM 1691 N N . SER A 1 212 ? -1.048 12.505 -8.280 1.00 87.69 212 SER A N 1
ATOM 1692 C CA . SER A 1 212 ? -0.704 11.146 -7.815 1.00 87.69 212 SER A CA 1
ATOM 1693 C C . SER A 1 212 ? 0.675 11.053 -7.149 1.00 87.69 212 SER A C 1
ATOM 1695 O O . SER A 1 212 ? 1.126 9.979 -6.755 1.00 87.69 212 SER A O 1
ATOM 1697 N N . GLU A 1 213 ? 1.363 12.183 -7.020 1.00 92.31 213 GLU A N 1
ATOM 1698 C CA . GLU A 1 213 ? 2.676 12.303 -6.405 1.00 92.31 213 GLU A CA 1
ATOM 1699 C C . GLU A 1 213 ? 2.619 13.282 -5.229 1.00 92.31 213 GLU A C 1
ATOM 1701 O O . GLU A 1 213 ? 1.901 14.286 -5.251 1.00 92.31 213 GLU A O 1
ATOM 1706 N N . VAL A 1 214 ? 3.416 13.019 -4.197 1.00 93.25 214 VAL A N 1
ATOM 1707 C CA . VAL A 1 214 ? 3.544 13.892 -3.026 1.00 93.25 214 VAL A CA 1
ATOM 1708 C C . VAL A 1 214 ? 5.012 14.202 -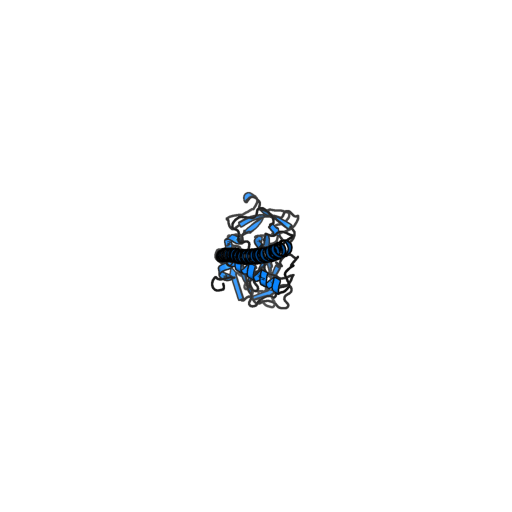2.787 1.00 93.25 214 VAL A C 1
ATOM 1710 O O . VAL A 1 214 ? 5.848 13.300 -2.786 1.00 93.25 214 VAL A O 1
ATOM 1713 N N . CYS A 1 215 ? 5.325 15.480 -2.572 1.00 94.44 215 CYS A N 1
ATOM 1714 C CA . CYS A 1 215 ? 6.653 15.886 -2.140 1.00 94.44 215 CYS A CA 1
ATOM 1715 C C . CYS A 1 215 ? 6.784 15.720 -0.625 1.00 94.44 215 CYS A C 1
ATOM 1717 O O . CYS A 1 215 ? 5.939 16.188 0.141 1.00 94.44 215 CYS A O 1
ATOM 1719 N N . ALA A 1 216 ? 7.844 15.053 -0.184 1.00 94.81 216 ALA A N 1
ATOM 1720 C CA . ALA A 1 216 ? 8.063 14.793 1.226 1.00 94.81 216 ALA A CA 1
ATOM 1721 C C . ALA A 1 216 ? 9.537 14.812 1.605 1.00 94.81 216 ALA A C 1
ATOM 1723 O O . ALA A 1 216 ? 10.426 14.748 0.763 1.00 94.81 216 ALA A O 1
ATOM 1724 N N . GLN A 1 217 ? 9.793 14.877 2.903 1.00 94.12 217 GLN A N 1
ATOM 1725 C CA . GLN A 1 217 ? 11.121 14.946 3.476 1.00 94.12 217 GLN A CA 1
ATOM 1726 C C . GLN A 1 217 ? 11.196 14.025 4.692 1.00 94.12 217 GLN A C 1
ATOM 1728 O O . GLN A 1 217 ? 10.315 14.031 5.548 1.00 94.12 217 GLN A O 1
ATOM 1733 N N . ASN A 1 218 ? 12.257 13.224 4.771 1.00 92.75 218 ASN A N 1
ATOM 1734 C CA . ASN A 1 218 ? 12.573 12.472 5.980 1.00 92.75 218 ASN A CA 1
ATOM 1735 C C . ASN A 1 218 ? 13.266 13.429 6.958 1.00 92.75 218 ASN A C 1
ATOM 1737 O O . ASN A 1 218 ? 14.250 14.071 6.579 1.00 92.75 218 ASN A O 1
ATOM 1741 N N . ILE A 1 219 ? 12.752 13.545 8.184 1.00 89.44 219 ILE A N 1
ATOM 1742 C CA . ILE A 1 219 ? 13.276 14.506 9.164 1.00 89.44 219 ILE A CA 1
ATOM 1743 C C . ILE A 1 219 ? 14.565 14.026 9.843 1.00 89.44 219 ILE A C 1
ATOM 1745 O O . ILE A 1 219 ? 15.257 14.806 10.501 1.00 89.44 219 ILE A O 1
ATOM 1749 N N . GLU A 1 220 ? 14.941 12.759 9.686 1.00 85.88 220 GLU A N 1
ATOM 1750 C CA . GLU A 1 220 ? 16.161 12.193 10.258 1.00 85.88 220 GLU A CA 1
ATOM 1751 C C . GLU A 1 220 ? 17.333 12.188 9.265 1.00 85.88 220 GLU A C 1
ATOM 1753 O O . GLU A 1 220 ? 17.174 12.246 8.044 1.00 85.88 220 GLU A O 1
ATOM 1758 N N . LEU A 1 221 ? 18.556 12.160 9.800 1.00 75.62 221 LEU A N 1
ATOM 1759 C CA . LEU A 1 221 ? 19.780 12.037 9.007 1.00 75.62 221 LEU A CA 1
ATOM 1760 C C . LEU A 1 221 ? 19.916 10.584 8.531 1.00 75.62 221 LEU A C 1
ATOM 1762 O O . LEU A 1 221 ? 20.447 9.731 9.232 1.00 75.62 221 LEU A O 1
ATOM 1766 N N . GLY A 1 222 ? 19.412 10.303 7.330 1.00 85.88 222 GLY A N 1
ATOM 1767 C CA . GLY A 1 222 ? 19.468 8.975 6.724 1.00 85.88 222 GLY A CA 1
ATOM 1768 C C . GLY A 1 222 ? 19.171 8.986 5.228 1.00 85.88 222 GLY A C 1
ATOM 1769 O O . GLY A 1 222 ? 19.044 10.049 4.612 1.00 85.88 222 GLY A O 1
ATOM 1770 N N . CYS A 1 223 ? 19.086 7.788 4.650 1.00 91.38 223 CYS A N 1
ATOM 1771 C CA . CYS A 1 223 ? 18.630 7.573 3.280 1.00 91.38 223 CYS A CA 1
ATOM 1772 C C . CYS A 1 223 ? 17.255 6.903 3.266 1.00 91.38 223 CYS A C 1
ATOM 1774 O O . CYS A 1 223 ? 17.014 5.989 4.058 1.00 91.38 223 CYS A O 1
ATOM 1776 N N . SER A 1 224 ? 16.414 7.323 2.327 1.00 92.75 224 SER A N 1
ATOM 1777 C CA . SER A 1 224 ? 15.251 6.563 1.872 1.00 92.75 224 SER A CA 1
ATOM 1778 C C . SER A 1 224 ? 15.612 5.902 0.543 1.00 92.75 224 SER A C 1
ATOM 1780 O O . SER A 1 224 ? 16.273 6.522 -0.294 1.00 92.75 224 SER A O 1
ATOM 1782 N N . TYR A 1 225 ? 15.206 4.659 0.336 1.00 94.56 225 TYR A N 1
ATOM 1783 C CA . TYR A 1 225 ? 15.490 3.863 -0.854 1.00 94.56 225 TYR A CA 1
ATOM 1784 C C . TYR A 1 225 ? 14.247 3.733 -1.729 1.00 94.56 225 TYR A C 1
ATOM 1786 O O . TYR A 1 225 ? 13.124 3.748 -1.237 1.00 94.56 225 TYR A O 1
ATOM 1794 N N . THR A 1 226 ? 14.452 3.594 -3.039 1.00 94.94 226 THR A N 1
ATOM 1795 C CA . THR A 1 226 ? 13.365 3.371 -3.998 1.00 94.94 226 THR A CA 1
ATOM 1796 C C . THR A 1 226 ? 12.491 2.190 -3.574 1.00 94.94 226 THR A C 1
ATOM 1798 O O . THR A 1 226 ? 13.012 1.153 -3.159 1.00 94.94 226 THR A O 1
ATOM 1801 N N . GLY A 1 227 ? 11.175 2.363 -3.667 1.00 95.38 227 GLY A N 1
ATOM 1802 C CA . GLY A 1 227 ? 10.169 1.377 -3.294 1.00 95.38 227 GLY A CA 1
ATOM 1803 C C . GLY A 1 227 ? 9.945 1.208 -1.798 1.00 95.38 227 GLY A C 1
ATOM 1804 O O . GLY A 1 227 ? 9.083 0.416 -1.430 1.00 95.38 227 GLY A O 1
ATOM 1805 N N . GLU A 1 228 ? 10.695 1.898 -0.926 1.00 96.25 228 GLU A N 1
ATOM 1806 C CA . GLU A 1 228 ? 10.405 1.820 0.505 1.00 96.25 228 GLU A CA 1
ATOM 1807 C C . GLU A 1 228 ? 8.982 2.335 0.768 1.00 96.25 228 GLU A C 1
ATOM 1809 O O . GLU A 1 228 ? 8.618 3.422 0.301 1.00 96.25 228 GLU A O 1
ATOM 1814 N N . PRO A 1 229 ? 8.170 1.565 1.501 1.00 96.25 229 PRO A N 1
ATOM 1815 C CA . PRO A 1 229 ? 6.823 1.964 1.845 1.00 96.25 229 PRO A CA 1
ATOM 1816 C C . PRO A 1 229 ? 6.841 3.051 2.920 1.00 96.25 229 PRO A C 1
ATOM 1818 O O . PRO A 1 229 ? 7.615 3.017 3.880 1.00 96.25 229 PRO A O 1
ATOM 1821 N N . ILE A 1 230 ? 5.941 4.012 2.754 1.00 95.94 230 ILE A N 1
ATOM 1822 C CA . ILE A 1 230 ? 5.647 5.059 3.722 1.00 95.94 230 ILE A CA 1
ATOM 1823 C C . ILE A 1 230 ? 4.267 4.777 4.270 1.00 95.94 230 ILE A C 1
ATOM 1825 O O . ILE A 1 230 ? 3.284 4.698 3.528 1.00 95.94 230 ILE A O 1
ATOM 1829 N N . TYR A 1 231 ? 4.202 4.635 5.583 1.00 94.50 231 TYR A N 1
ATOM 1830 C CA . TYR A 1 231 ? 2.978 4.293 6.276 1.00 94.50 231 TYR A CA 1
ATOM 1831 C C . TYR A 1 231 ? 2.405 5.514 6.974 1.00 94.50 231 TYR A C 1
ATOM 1833 O O . TYR A 1 231 ? 3.133 6.336 7.521 1.00 94.50 231 TYR A O 1
ATOM 1841 N N . PHE A 1 232 ? 1.086 5.603 6.996 1.00 93.62 232 PHE A N 1
ATOM 1842 C CA . PHE A 1 232 ? 0.347 6.357 7.984 1.00 93.62 232 PHE A CA 1
ATOM 1843 C C . PHE A 1 232 ? 0.062 5.444 9.179 1.00 93.62 232 PHE A C 1
ATOM 1845 O O . PHE A 1 232 ? -0.473 4.343 9.020 1.00 93.62 232 PHE A O 1
ATOM 1852 N N . GLY A 1 233 ? 0.416 5.893 10.377 1.00 83.56 233 GLY A N 1
ATOM 1853 C CA . GLY A 1 233 ? 0.194 5.125 11.595 1.00 83.56 233 GLY A CA 1
ATOM 1854 C C . GLY A 1 233 ? 0.717 5.848 12.826 1.00 83.56 233 GLY A C 1
ATOM 1855 O O . GLY A 1 233 ? 1.654 6.639 12.754 1.00 83.56 233 GLY A O 1
ATOM 1856 N N . LYS A 1 234 ? 0.096 5.581 13.974 1.00 67.25 234 LYS A N 1
ATOM 1857 C CA . LYS A 1 234 ? 0.596 6.044 15.271 1.00 67.25 234 LYS A CA 1
ATOM 1858 C C . LYS A 1 234 ? 1.577 5.010 15.810 1.00 67.25 234 LYS A C 1
ATOM 1860 O O . LYS A 1 234 ? 1.297 3.819 15.708 1.00 67.25 234 LYS A O 1
ATOM 1865 N N . LYS A 1 235 ? 2.685 5.446 16.416 1.00 60.94 235 LYS A N 1
ATOM 1866 C CA . LYS A 1 235 ? 3.707 4.537 16.971 1.00 60.94 235 LYS A CA 1
ATOM 1867 C C . LYS A 1 235 ? 3.124 3.574 18.015 1.00 60.94 235 LYS A C 1
ATOM 1869 O O . LYS A 1 235 ? 3.648 2.487 18.207 1.00 60.94 235 LYS A O 1
ATOM 1874 N N . GLU A 1 236 ? 2.023 3.965 18.651 1.00 57.03 236 GLU A N 1
ATOM 1875 C CA . GLU A 1 236 ? 1.348 3.237 19.724 1.00 57.03 236 GLU A CA 1
ATOM 1876 C C . GLU A 1 236 ? 0.295 2.229 19.224 1.00 57.03 236 GLU A C 1
ATOM 1878 O O . GLU A 1 236 ? -0.212 1.441 20.018 1.00 57.03 236 GLU A O 1
ATOM 1883 N N . PHE A 1 237 ? -0.055 2.241 17.931 1.00 62.22 237 PHE A N 1
ATOM 1884 C CA . PHE A 1 237 ? -1.063 1.350 17.349 1.00 62.22 237 PHE A CA 1
ATOM 1885 C C . PHE A 1 237 ? -0.507 0.693 16.082 1.00 62.22 237 PHE A C 1
ATOM 1887 O O . PHE A 1 237 ? -0.407 1.361 15.053 1.00 62.22 237 PHE A O 1
ATOM 1894 N N . PRO A 1 238 ? -0.201 -0.614 16.094 1.00 67.44 238 PRO A N 1
ATOM 1895 C CA . PRO A 1 238 ? 0.592 -1.252 15.041 1.00 67.44 238 PRO A CA 1
ATOM 1896 C C . PRO A 1 238 ? -0.177 -1.564 13.752 1.00 67.44 238 PRO A C 1
ATOM 1898 O O . PRO A 1 238 ? 0.181 -2.458 12.988 1.00 67.44 238 PRO A O 1
ATOM 1901 N N . LYS A 1 239 ? -1.264 -0.838 13.490 1.00 80.62 239 LYS A N 1
ATOM 1902 C CA . LYS A 1 239 ? -1.993 -0.946 12.232 1.00 80.62 239 LYS A CA 1
ATOM 1903 C C . LYS A 1 239 ? -1.440 0.092 11.263 1.00 80.62 239 LYS A C 1
ATOM 1905 O 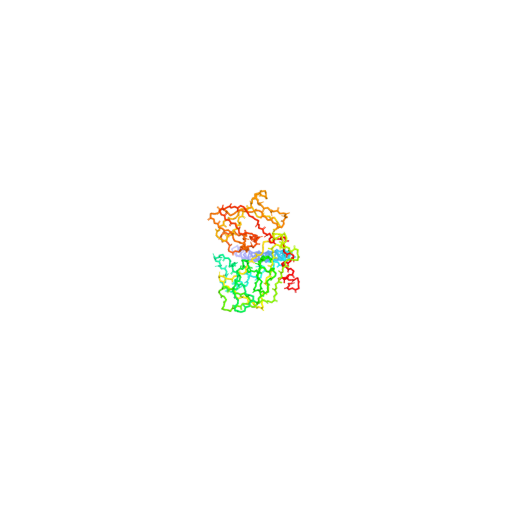O . LYS A 1 239 ? -1.795 1.268 11.335 1.00 80.62 239 LYS A O 1
ATOM 1910 N N . PHE A 1 240 ? -0.556 -0.361 10.381 1.00 88.81 240 PHE A N 1
ATOM 1911 C CA . PHE A 1 240 ? 0.055 0.467 9.348 1.00 88.81 240 PHE A CA 1
ATOM 1912 C C . PHE A 1 240 ? -0.859 0.571 8.127 1.00 88.81 240 PHE A C 1
ATOM 1914 O O . PHE A 1 240 ? -1.385 -0.432 7.639 1.00 88.81 240 PHE A O 1
ATOM 1921 N N . TYR A 1 241 ? -1.014 1.794 7.625 1.00 94.56 241 TYR A N 1
ATOM 1922 C CA . TYR A 1 241 ? -1.732 2.086 6.391 1.00 94.56 241 TYR A CA 1
ATOM 1923 C C . TYR A 1 241 ? -0.734 2.586 5.355 1.00 94.56 241 TYR A C 1
ATOM 1925 O O . TYR A 1 241 ? -0.156 3.654 5.524 1.00 94.56 241 TYR A O 1
ATOM 1933 N N . LEU A 1 242 ? -0.504 1.834 4.289 1.00 96.94 242 LEU A N 1
ATOM 1934 C CA . LEU A 1 242 ? 0.382 2.216 3.201 1.00 96.94 242 LEU A CA 1
ATOM 1935 C C . LEU A 1 242 ? -0.143 3.484 2.519 1.00 96.94 242 LEU A C 1
ATOM 1937 O O . LEU A 1 242 ? -1.165 3.459 1.833 1.00 96.94 242 LEU A O 1
ATOM 1941 N N . PHE A 1 243 ? 0.558 4.593 2.742 1.00 97.50 243 PHE A N 1
ATOM 1942 C CA . PHE A 1 243 ? 0.240 5.905 2.188 1.00 97.50 243 PHE A CA 1
ATOM 1943 C C . PHE A 1 243 ? 0.873 6.098 0.809 1.00 97.50 243 PHE A C 1
ATOM 1945 O O . PHE A 1 243 ? 0.236 6.609 -0.114 1.00 97.50 243 PHE A O 1
ATOM 1952 N N . GLY A 1 244 ? 2.122 5.663 0.654 1.00 96.81 244 GLY A N 1
ATOM 1953 C CA . GLY A 1 244 ? 2.849 5.786 -0.600 1.00 96.81 244 GLY A CA 1
ATOM 1954 C C . GLY A 1 244 ? 4.142 4.988 -0.616 1.00 96.81 244 GLY A C 1
ATOM 1955 O O . GLY A 1 244 ? 4.511 4.367 0.378 1.00 96.81 244 GLY A O 1
ATOM 1956 N N . ILE A 1 245 ? 4.832 5.024 -1.750 1.00 96.69 245 ILE A N 1
ATOM 1957 C CA . ILE A 1 245 ? 6.132 4.376 -1.955 1.00 96.69 245 ILE A CA 1
ATOM 1958 C C . ILE A 1 245 ? 7.154 5.395 -2.457 1.00 96.69 245 ILE A C 1
ATOM 1960 O O . ILE A 1 245 ? 6.836 6.280 -3.255 1.00 96.69 245 ILE A O 1
ATOM 1964 N N . VAL A 1 246 ? 8.387 5.303 -1.961 1.00 95.56 246 VAL A N 1
ATOM 1965 C CA . VAL A 1 246 ? 9.478 6.210 -2.341 1.00 95.56 246 VAL A CA 1
ATOM 1966 C C . VAL A 1 246 ? 9.816 6.016 -3.822 1.00 95.56 246 VAL A C 1
ATOM 1968 O O . VAL A 1 246 ? 10.237 4.932 -4.220 1.00 95.56 246 VAL A O 1
ATOM 1971 N N . PHE A 1 247 ? 9.703 7.067 -4.639 1.00 91.62 247 PHE A N 1
ATOM 1972 C CA . PHE A 1 247 ? 9.998 6.970 -6.074 1.00 91.62 247 PHE A CA 1
ATOM 1973 C C . PHE A 1 247 ? 11.487 6.722 -6.348 1.00 91.62 247 PHE A C 1
ATOM 1975 O O . PHE A 1 247 ? 11.857 5.903 -7.186 1.00 91.62 247 PHE A O 1
ATOM 1982 N N . LYS A 1 248 ? 12.364 7.458 -5.661 1.00 91.00 248 LYS A N 1
ATOM 1983 C CA . LYS A 1 248 ? 13.803 7.418 -5.913 1.00 91.00 248 LYS A CA 1
ATOM 1984 C C . LYS A 1 248 ? 14.588 7.557 -4.624 1.00 91.00 248 LYS A C 1
ATOM 1986 O O . LYS A 1 248 ? 14.220 8.338 -3.749 1.00 91.00 248 LYS A O 1
ATOM 1991 N N . ARG A 1 249 ? 15.717 6.844 -4.549 1.00 92.69 249 ARG A N 1
ATOM 1992 C CA . ARG A 1 249 ? 16.672 6.980 -3.449 1.00 92.69 249 ARG A CA 1
ATOM 1993 C C . ARG A 1 249 ? 17.033 8.449 -3.204 1.00 92.69 249 ARG A C 1
ATOM 1995 O O . ARG A 1 249 ? 17.480 9.148 -4.113 1.00 92.69 249 ARG A O 1
ATOM 2002 N N . THR A 1 250 ? 16.926 8.860 -1.949 1.00 92.06 250 THR A N 1
ATOM 2003 C CA . THR A 1 250 ? 17.313 10.181 -1.448 1.00 92.06 250 THR A CA 1
ATOM 2004 C C . THR A 1 250 ? 18.069 10.031 -0.128 1.00 92.06 250 THR A C 1
ATOM 2006 O O . THR A 1 250 ? 17.890 9.043 0.580 1.00 92.06 250 THR A O 1
ATOM 2009 N N . CYS A 1 251 ? 18.936 10.981 0.210 1.00 92.12 251 CYS A N 1
ATOM 2010 C CA . CYS A 1 251 ? 19.712 10.966 1.450 1.00 92.12 251 CYS A CA 1
ATOM 2011 C C . CYS A 1 251 ? 19.859 12.384 2.009 1.00 92.12 251 CYS A C 1
ATOM 2013 O O . CYS A 1 251 ? 19.656 13.364 1.291 1.00 92.12 251 CYS A O 1
ATOM 2015 N N . TYR A 1 252 ? 20.279 12.486 3.273 1.00 90.12 252 TYR A N 1
ATOM 2016 C CA . TYR A 1 252 ? 20.640 13.754 3.924 1.00 90.12 252 TYR A CA 1
ATOM 2017 C C . TYR A 1 252 ? 19.480 14.757 3.995 1.00 90.12 252 TYR A C 1
ATOM 2019 O O . TYR A 1 252 ? 19.664 15.942 3.728 1.00 90.12 252 TYR A O 1
ATOM 2027 N N . ARG A 1 253 ? 18.275 14.278 4.339 1.00 89.19 253 ARG A N 1
ATOM 2028 C CA . ARG A 1 253 ? 17.055 15.099 4.455 1.00 89.19 253 ARG A CA 1
ATOM 2029 C C . ARG A 1 253 ? 16.689 15.862 3.176 1.00 89.19 253 ARG A C 1
ATOM 2031 O O . ARG A 1 253 ? 15.999 16.870 3.250 1.00 89.19 253 ARG A O 1
ATOM 2038 N N . LYS A 1 254 ? 17.132 15.432 1.994 1.00 92.81 254 LYS A N 1
ATOM 2039 C CA . LYS A 1 254 ? 16.679 16.055 0.745 1.00 92.81 254 LYS A CA 1
ATOM 2040 C C . LYS A 1 254 ? 15.214 15.691 0.478 1.00 92.81 254 LYS A C 1
ATOM 2042 O O . LYS A 1 254 ? 14.902 14.498 0.556 1.00 92.81 254 LYS A O 1
ATOM 2047 N N . PRO A 1 255 ? 14.341 16.663 0.154 1.00 94.06 255 PRO A N 1
ATOM 2048 C CA . PRO A 1 255 ? 12.985 16.382 -0.297 1.00 94.06 255 PRO A CA 1
ATOM 2049 C C . PRO A 1 255 ? 12.962 15.437 -1.504 1.00 94.06 255 PRO A C 1
ATOM 2051 O O . PRO A 1 255 ? 13.878 15.438 -2.328 1.00 94.06 255 PRO A O 1
ATOM 2054 N N . TYR A 1 256 ? 11.937 14.597 -1.582 1.00 93.19 256 TYR A N 1
ATOM 2055 C CA . TYR A 1 256 ? 11.793 13.553 -2.587 1.00 93.19 256 TYR A CA 1
ATOM 2056 C C . TYR A 1 256 ? 10.325 13.272 -2.902 1.00 93.19 256 TYR A C 1
ATOM 2058 O O . TYR A 1 256 ? 9.425 13.550 -2.108 1.00 93.19 256 TYR A O 1
ATOM 2066 N N . VAL A 1 257 ? 10.102 12.698 -4.082 1.00 93.06 257 VAL A N 1
ATOM 2067 C CA . VAL A 1 257 ? 8.773 12.329 -4.564 1.00 93.06 257 VAL A CA 1
ATOM 2068 C C . VAL A 1 257 ? 8.364 10.964 -4.010 1.00 93.06 257 VAL A C 1
ATOM 2070 O O . VAL A 1 257 ? 9.152 10.014 -3.976 1.00 93.06 257 VAL A O 1
ATOM 2073 N N . ILE A 1 258 ? 7.106 10.878 -3.598 1.00 93.94 258 ILE A N 1
ATOM 2074 C CA . ILE A 1 258 ? 6.409 9.660 -3.197 1.00 93.94 258 ILE A CA 1
ATOM 2075 C C . ILE A 1 258 ? 5.272 9.425 -4.190 1.00 93.94 258 ILE A C 1
ATOM 2077 O O . ILE A 1 258 ? 4.504 10.348 -4.462 1.00 93.94 258 ILE A O 1
ATOM 2081 N N . THR A 1 259 ? 5.122 8.196 -4.675 1.00 95.38 259 THR A N 1
ATOM 2082 C CA . THR A 1 259 ? 3.927 7.770 -5.418 1.00 95.38 259 THR A CA 1
ATOM 2083 C C . THR A 1 259 ? 2.800 7.486 -4.423 1.00 95.38 259 THR A C 1
ATOM 2085 O O . THR A 1 259 ? 2.969 6.665 -3.517 1.00 95.38 259 THR A O 1
ATOM 2088 N N . LYS A 1 260 ? 1.667 8.185 -4.547 1.00 95.50 260 LYS A N 1
ATOM 2089 C CA . LYS A 1 260 ? 0.549 8.130 -3.594 1.00 95.50 260 LYS A CA 1
ATOM 2090 C C . LYS A 1 260 ? -0.364 6.945 -3.891 1.00 95.50 260 LYS A C 1
ATOM 2092 O O . LYS A 1 260 ? -0.978 6.875 -4.947 1.00 95.50 260 LYS A O 1
ATOM 2097 N N . VAL A 1 261 ? -0.510 6.035 -2.928 1.00 97.44 261 VAL A N 1
ATOM 2098 C CA . VAL A 1 261 ? -1.283 4.791 -3.107 1.00 97.44 261 VAL A CA 1
ATOM 2099 C C . VAL A 1 261 ? -2.765 5.059 -3.366 1.00 97.44 261 VAL A C 1
ATOM 2101 O O . VAL A 1 261 ? -3.369 4.357 -4.173 1.00 97.44 261 VAL A O 1
ATOM 2104 N N . PHE A 1 262 ? -3.343 6.087 -2.731 1.00 97.12 262 PHE A N 1
ATOM 2105 C CA . PHE A 1 262 ? -4.761 6.434 -2.891 1.00 97.12 262 PHE A CA 1
ATOM 2106 C C . PHE A 1 262 ? -5.168 6.596 -4.364 1.00 97.12 262 PHE A C 1
ATOM 2108 O O . PHE A 1 262 ? -6.215 6.104 -4.777 1.00 97.12 262 PHE A O 1
ATOM 2115 N N . ASP A 1 263 ? -4.328 7.262 -5.159 1.00 96.50 263 ASP A N 1
ATOM 2116 C CA . ASP A 1 263 ? -4.625 7.580 -6.560 1.00 96.50 263 ASP A CA 1
ATOM 2117 C C . ASP A 1 263 ? -4.517 6.353 -7.486 1.00 96.50 263 ASP A C 1
ATOM 2119 O O . ASP A 1 263 ? -4.840 6.437 -8.666 1.00 96.50 263 ASP A O 1
ATOM 2123 N N . HIS A 1 264 ? -4.121 5.196 -6.945 1.00 97.56 264 HIS A N 1
ATOM 2124 C CA . HIS A 1 264 ? -4.011 3.922 -7.655 1.00 97.56 264 HIS A CA 1
ATOM 2125 C C . HIS A 1 264 ? -4.913 2.828 -7.065 1.00 97.56 264 HIS A C 1
ATOM 2127 O O . HIS A 1 264 ? -4.789 1.662 -7.439 1.00 97.56 264 HIS A O 1
ATOM 2133 N N . LEU A 1 265 ? -5.831 3.175 -6.151 1.00 97.44 265 LEU A N 1
ATOM 2134 C CA . LEU A 1 265 ? -6.702 2.191 -5.503 1.00 97.44 265 LEU A CA 1
ATOM 2135 C C . LEU A 1 265 ? -7.580 1.437 -6.496 1.00 97.44 265 LEU A C 1
ATOM 2137 O O . LEU A 1 265 ? -7.743 0.243 -6.325 1.00 97.44 265 LEU A O 1
ATOM 2141 N N . GLU A 1 266 ? -8.099 2.072 -7.547 1.00 96.44 266 GLU A N 1
ATOM 2142 C CA . GLU A 1 266 ? -8.941 1.365 -8.525 1.00 96.44 266 GLU A CA 1
ATOM 2143 C C . GLU A 1 266 ? -8.173 0.256 -9.257 1.00 96.44 266 GLU A C 1
ATOM 2145 O O . GLU A 1 266 ? -8.690 -0.849 -9.424 1.00 96.44 266 GLU A O 1
ATOM 2150 N N . PHE A 1 267 ? -6.917 0.527 -9.624 1.00 97.56 267 PHE A N 1
ATOM 2151 C CA . PHE A 1 267 ? -6.010 -0.464 -10.200 1.00 97.56 267 PHE A CA 1
ATOM 2152 C C . PHE A 1 267 ? -5.716 -1.596 -9.206 1.00 97.56 267 PHE A C 1
ATOM 2154 O O . PHE A 1 267 ? -5.817 -2.769 -9.561 1.00 97.56 267 PHE A O 1
ATOM 2161 N N . ILE A 1 268 ? -5.398 -1.254 -7.953 1.00 98.31 268 ILE A N 1
ATOM 2162 C CA . ILE A 1 268 ? -5.046 -2.243 -6.927 1.00 98.31 268 ILE A CA 1
ATOM 2163 C C . ILE A 1 268 ? -6.259 -3.104 -6.552 1.00 98.31 268 ILE A C 1
ATOM 2165 O O . ILE A 1 268 ? -6.196 -4.328 -6.609 1.00 98.31 268 ILE A O 1
ATOM 2169 N N . GLU A 1 269 ? -7.379 -2.474 -6.201 1.00 97.44 269 GLU A N 1
ATOM 2170 C CA . GLU A 1 269 ? -8.625 -3.132 -5.799 1.00 97.44 269 GLU A CA 1
ATOM 2171 C C . GLU A 1 269 ? -9.165 -4.021 -6.925 1.00 97.44 269 GLU A C 1
ATOM 2173 O O . GLU A 1 269 ? -9.609 -5.133 -6.658 1.00 97.44 269 GLU A O 1
ATOM 2178 N N . GLY A 1 270 ? -9.076 -3.581 -8.185 1.00 96.81 270 GLY A N 1
ATOM 2179 C CA . GLY A 1 270 ? -9.534 -4.359 -9.337 1.00 96.81 270 GLY A CA 1
ATOM 2180 C C . GLY A 1 270 ? -8.791 -5.682 -9.557 1.00 96.81 270 GLY A C 1
ATOM 2181 O O . GLY A 1 270 ? -9.349 -6.578 -10.189 1.00 96.81 270 GLY A O 1
ATOM 2182 N N . ILE A 1 271 ? -7.567 -5.812 -9.035 1.00 97.50 271 ILE A N 1
ATOM 2183 C CA . ILE A 1 271 ? -6.713 -7.000 -9.191 1.00 97.50 271 ILE A CA 1
ATOM 2184 C C . ILE A 1 271 ? -6.698 -7.843 -7.916 1.00 97.50 271 ILE A C 1
ATOM 2186 O O . ILE A 1 271 ? -6.878 -9.055 -7.977 1.00 97.50 271 ILE A O 1
ATOM 2190 N N . VAL A 1 272 ? -6.461 -7.204 -6.770 1.00 97.62 272 VAL A N 1
ATOM 2191 C CA . VAL A 1 272 ? -6.222 -7.886 -5.490 1.00 97.62 272 VAL A CA 1
ATOM 2192 C C . VAL A 1 272 ? -7.535 -8.322 -4.844 1.00 97.62 272 VAL A C 1
ATOM 2194 O O . VAL A 1 272 ? -7.619 -9.411 -4.284 1.00 97.62 272 VAL A O 1
ATOM 2197 N N . TRP A 1 273 ? -8.565 -7.477 -4.933 1.00 96.12 273 TRP A N 1
ATOM 2198 C CA . TRP A 1 273 ? -9.851 -7.656 -4.255 1.00 96.12 273 TRP A CA 1
ATOM 2199 C C . TRP A 1 273 ? -11.017 -7.336 -5.198 1.00 96.12 273 TRP A C 1
ATOM 2201 O O . TRP A 1 273 ? -11.794 -6.403 -4.940 1.00 96.12 273 TRP A O 1
ATOM 2211 N N . PRO A 1 274 ? -11.142 -8.055 -6.327 1.00 89.50 274 PRO A N 1
ATOM 2212 C CA . PRO A 1 274 ? -12.188 -7.770 -7.290 1.00 89.50 274 PRO A CA 1
ATOM 2213 C C . PRO A 1 274 ? -13.562 -7.945 -6.632 1.00 89.50 274 PRO A C 1
ATOM 2215 O O . PRO A 1 274 ? -13.785 -8.844 -5.825 1.00 89.50 274 PRO A O 1
ATOM 2218 N N . LYS A 1 275 ? -14.533 -7.109 -7.019 1.00 72.12 275 LYS A N 1
ATOM 2219 C CA . LYS A 1 275 ? -15.893 -7.058 -6.433 1.00 72.12 275 LYS A CA 1
ATOM 2220 C C . LYS A 1 275 ? -16.681 -8.383 -6.446 1.00 72.12 275 LYS A C 1
ATOM 2222 O O . LYS A 1 275 ? -17.802 -8.407 -5.962 1.00 72.12 275 LYS A O 1
ATOM 2227 N N . LYS A 1 276 ? -16.157 -9.451 -7.053 1.00 59.59 276 LYS A N 1
ATOM 2228 C CA . LYS A 1 276 ? -16.770 -10.787 -7.045 1.00 59.59 276 LYS A CA 1
ATOM 2229 C C . LYS A 1 276 ? -16.461 -11.586 -5.771 1.00 59.59 276 LYS A C 1
ATOM 2231 O O . LYS A 1 276 ? -17.129 -12.591 -5.554 1.00 59.59 276 LYS A O 1
ATOM 2236 N N . ASP A 1 277 ? -15.509 -11.132 -4.956 1.00 52.56 277 ASP A N 1
ATOM 2237 C CA . ASP A 1 277 ? -15.004 -11.868 -3.789 1.00 52.56 277 ASP A CA 1
ATOM 2238 C C . ASP A 1 277 ? -15.586 -11.390 -2.438 1.00 52.56 277 ASP A C 1
ATOM 2240 O O . ASP A 1 277 ? -15.187 -11.902 -1.392 1.00 52.56 277 ASP A O 1
ATOM 2244 N N . TYR A 1 278 ? -16.547 -10.450 -2.447 1.00 46.03 278 TYR A N 1
ATOM 2245 C CA . TYR A 1 278 ? -17.233 -9.919 -1.255 1.00 46.03 278 TYR A CA 1
ATOM 2246 C C . TYR A 1 278 ? -18.750 -9.818 -1.436 1.00 46.03 278 TYR A C 1
ATOM 2248 O O . TYR A 1 278 ? -19.187 -9.307 -2.492 1.00 46.03 278 TYR A O 1
#

Secondary structure (DSSP, 8-state):
-HHHHHHHHHHHHHHHHHHHHHHHHHHHHHHHHHHHHHHHHHHHHHHHHHHHHHHHHHHT--HHHHHHHHHHHHHHHTT-----SPPP-EEEEESSTTSPPEEEE-EEEETTEEEE-HHHHTT----EEE-TT-SSPEEEEEEEE-TT--GGGTTTT--EEEEESSPPPPBTTB-PPEE---SSPPSS-EEETTEEEEE--GGGSTT--STTEEEEEESSSSEE-TT-EEEE--TTS---EEEEEESS-EETT--EEEEEGGGGHHHHHHHHS-TT--

Sequence (278 aa):
EAKATEEKLNKRMSVEMEAIEERWNKKLSEMSIQQRQRKSGEVNELRKQQRKSSDVAISNKRPAELACDAISKDLRSSGLADITGNPYYSFWFYKTHNGGPQICNGALIDKRFVLTYSDCLFKNAFIEVKIPFTPEHKGIKAIHIHPDYSTETASLHNIGLVELDSDVEYSHGLYPVCLYTTQSNPKSNLILRYTEVQIVADTQCEKKNTTSEVCAQNIELGCSYTGEPIYFGKKEFPKFYLFGIVFKRTCYRKPYVITKVFDHLEFIEGIVWPKKDY

Organism: Zeugodacus cucurbitae (NCBI:txid28588)

InterPro domains:
  IPR001254 Serine proteases, trypsin domain [PF00089] (92-246)
  IPR001254 Serine proteases, trypsin domain [PS50240] (76-278)
  IPR001254 Serine proteases, trypsin domain [SM00020] (76-268)
  IPR009003 Peptidase S1, PA clan [SSF50494] (81-273)
  IPR051333 CLIP domain-containing serine protease [PTHR24260] (60-273)

Foldseek 3Di:
DVVVVVVVVVVVVVVVVVVVVVVVVVVVVVVVVVVVVVVVVVVVVVVVVVVVVVVVVVVPDDLLRVLLVVQQVVCVVVVNNDQQFDADFWKWFDLDPPDHTDIFGFFAAFQFKTKFFLVSVPPGNTQWIDDPPDPDTWGWPDKAQQPPADPVLNLPSGMIMTGTPDGDDDDSHHGHAGADQDLDDDQFQKDQGPWTKGFDDPVQEDDDDDSQKTKIWTPDQFKDAFGRFIWRDDSVHPRTHGQFTFHHIDGGRRIGMTRGVNVCCVVVCCPPPNPVND